Protein AF-A0A239PFG9-F1 (afdb_monomer_lite)

Radius of gyration: 135.96 Å; chains: 1; bounding box: 202×54×363 Å

Foldseek 3Di:
DDPPDPPPPVVQFDAALLVVRRDTEDRDPPPDDDDRHHDPPPDDADPVNHGSVRVVVVVVVVCVVVVNPVVVVVVCVVCVVVVVVVVVVVVVVVVVVVVVVVVVVVVVVVVVVVVVVVVVVVVVVVVVVVVVVVVVVVVVVVVVVVVVVVVVVVVVVVVVVVVVVVVVVVVVVVVVVVVVVVVVVVVVVVVVVVVVVVVVVVVVVVVVVVVVVVVVVVVVVVVVVVVVVVVVVVVVVVVVVVVVVVVVVVVVVVVVVVVVVVVVVVVVVVVVVVVVVVVVVVVVVVVVVVVVVVVVVVVVVVVVVVVVVVVVVVVVVVVVVVVVVVVVVVVVVVVVVVVVVVVPPDDDDDDDDDDDDDDDDDDDDD

Secondary structure (DSSP, 8-state):
--------TTTTPPBPSSGGG-PBPPP--SSSSPP-S--TTTSPPPTTS--HHHHHHHHHHHHHHTT-HHHHHHHHHHHHHHHHHHHHHHHHHHHHHHHHHHHHHHHHHHHHHHHHHHHHHHHHHHHHHHHHHHHHHHHHHHHHHHHHHHHHHHHHHHHHHHHHHHHHHHHHHHHHHHHHHHHHHHHHHHHHHHHHHHHHHHHHHHHHHHHHHHHHHHHHHHHHHHHHHHHHHHHHHHHHHHHHHHHHHHHHHHHHHHHHHHHHHHHHHHHHHHHHHHHHHHHHHHHHHHHHHHHHHHHHHHHHHHHHHHHHHHHHHHHHHHHHHHHHHHHHHHHHHHHHHHTTS---------------------

Structure (mmCIF, N/CA/C/O backbone):
data_AF-A0A239PFG9-F1
#
_entry.id   AF-A0A239PFG9-F1
#
loop_
_atom_site.group_PDB
_atom_site.id
_atom_site.type_symbol
_atom_site.label_atom_id
_atom_site.label_alt_id
_atom_site.label_comp_id
_atom_site.label_asym_id
_atom_site.label_entity_id
_atom_site.label_seq_id
_atom_site.pdbx_PDB_ins_code
_atom_site.Cartn_x
_atom_site.Cartn_y
_atom_site.Cartn_z
_atom_site.occupancy
_atom_site.B_iso_or_equiv
_atom_site.auth_seq_id
_atom_site.auth_comp_id
_atom_site.auth_asym_id
_atom_site.auth_atom_id
_atom_site.pdbx_PDB_model_num
ATOM 1 N N . MET A 1 1 ? 57.854 -6.581 -84.160 1.00 38.41 1 MET A N 1
ATOM 2 C CA . MET A 1 1 ? 57.715 -5.947 -85.485 1.00 38.41 1 MET A CA 1
ATOM 3 C C . MET A 1 1 ? 59.051 -6.056 -86.189 1.00 38.41 1 MET A C 1
ATOM 5 O O . MET A 1 1 ? 59.983 -5.335 -85.867 1.00 38.41 1 MET A O 1
ATOM 9 N N . THR A 1 2 ? 59.173 -7.071 -87.033 1.00 32.44 2 THR A N 1
ATOM 10 C CA . THR A 1 2 ? 60.340 -7.349 -87.869 1.00 32.44 2 THR A CA 1
ATOM 11 C C . THR A 1 2 ? 60.402 -6.314 -88.986 1.00 32.44 2 THR A C 1
ATOM 13 O O . THR A 1 2 ? 59.482 -6.217 -89.793 1.00 32.44 2 THR A O 1
ATOM 16 N N . VAL A 1 3 ? 61.470 -5.519 -88.997 1.00 32.59 3 VAL A N 1
ATOM 17 C CA . VAL A 1 3 ? 61.801 -4.604 -90.091 1.00 32.59 3 VAL A CA 1
ATOM 18 C C . VAL A 1 3 ? 62.306 -5.465 -91.248 1.00 32.59 3 VAL A C 1
ATOM 20 O O . VAL A 1 3 ? 63.440 -5.937 -91.227 1.00 32.59 3 VAL A O 1
ATOM 23 N N . GLU A 1 4 ? 61.434 -5.734 -92.218 1.00 35.72 4 GLU A N 1
ATOM 24 C CA . GLU A 1 4 ? 61.827 -6.291 -93.511 1.00 35.72 4 GLU A CA 1
ATOM 25 C C . GLU A 1 4 ? 62.615 -5.229 -94.278 1.00 35.72 4 GLU A C 1
ATOM 27 O O . GLU A 1 4 ? 62.077 -4.252 -94.799 1.00 35.72 4 GLU A O 1
ATOM 32 N N . THR A 1 5 ? 63.927 -5.422 -94.321 1.00 36.06 5 THR A N 1
ATOM 33 C CA . THR A 1 5 ? 64.842 -4.684 -95.180 1.00 36.06 5 THR A CA 1
ATOM 34 C C . THR A 1 5 ? 64.512 -5.021 -96.635 1.00 36.06 5 THR A C 1
ATOM 36 O O . THR A 1 5 ? 64.907 -6.069 -97.148 1.00 36.06 5 THR A O 1
ATOM 39 N N . ILE A 1 6 ? 63.778 -4.139 -97.315 1.00 38.84 6 ILE A N 1
ATOM 40 C CA . ILE A 1 6 ? 63.598 -4.188 -98.769 1.00 38.84 6 ILE A CA 1
ATOM 41 C C . ILE A 1 6 ? 64.951 -3.843 -99.398 1.00 38.84 6 ILE A C 1
ATOM 43 O O . ILE A 1 6 ? 65.284 -2.685 -99.634 1.00 38.84 6 ILE A O 1
ATOM 47 N N . VAL A 1 7 ? 65.769 -4.868 -99.631 1.00 37.94 7 VAL A N 1
ATOM 48 C CA . VAL A 1 7 ? 66.961 -4.767 -100.471 1.00 37.94 7 VAL A CA 1
ATOM 49 C C . VAL A 1 7 ? 66.476 -4.573 -101.906 1.00 37.94 7 VAL A C 1
ATOM 51 O O . VAL A 1 7 ? 65.935 -5.485 -102.532 1.00 37.94 7 VAL A O 1
ATOM 54 N N . THR A 1 8 ? 66.657 -3.362 -102.417 1.00 38.19 8 THR A N 1
ATOM 55 C CA . THR A 1 8 ? 66.408 -2.935 -103.795 1.00 38.19 8 THR A CA 1
ATOM 56 C C . THR A 1 8 ? 67.266 -3.740 -104.780 1.00 38.19 8 THR A C 1
ATOM 58 O O . THR A 1 8 ? 68.325 -3.322 -105.240 1.00 38.19 8 THR A O 1
ATOM 61 N N . ALA A 1 9 ? 66.784 -4.923 -105.160 1.00 39.19 9 ALA A N 1
ATOM 62 C CA . ALA A 1 9 ? 67.331 -5.753 -106.236 1.00 39.19 9 ALA A CA 1
ATOM 63 C C . ALA A 1 9 ? 66.969 -5.230 -107.649 1.00 39.19 9 ALA A C 1
ATOM 65 O O . ALA A 1 9 ? 66.835 -6.015 -108.589 1.00 39.19 9 ALA A O 1
ATOM 66 N N . ASP A 1 10 ? 66.801 -3.914 -107.817 1.00 45.75 10 ASP A N 1
ATOM 67 C CA . ASP A 1 10 ? 66.397 -3.289 -109.089 1.00 45.75 10 ASP A CA 1
ATOM 68 C C . ASP A 1 10 ? 67.599 -2.879 -109.969 1.00 45.75 10 ASP A C 1
ATOM 70 O O . ASP A 1 10 ? 67.475 -2.576 -111.154 1.00 45.75 10 ASP A O 1
ATOM 74 N N . SER A 1 11 ? 68.820 -2.985 -109.439 1.00 50.31 11 SER A N 1
ATOM 75 C CA . SER A 1 11 ? 70.062 -2.502 -110.065 1.00 50.31 11 SER A CA 1
ATOM 76 C C . SER A 1 11 ? 70.554 -3.283 -111.299 1.00 50.31 11 SER A C 1
ATOM 78 O O . SER A 1 11 ? 71.651 -3.028 -111.794 1.00 50.31 11 SER A O 1
ATOM 80 N N . ARG A 1 12 ? 69.778 -4.234 -111.843 1.00 58.56 12 ARG A N 1
ATOM 81 C CA . ARG A 1 12 ? 70.166 -5.007 -113.048 1.00 58.56 12 ARG A CA 1
ATOM 82 C C . ARG A 1 12 ? 69.170 -4.948 -114.201 1.00 58.56 12 ARG A C 1
ATOM 84 O O . ARG A 1 12 ? 69.424 -5.558 -115.245 1.00 58.56 12 ARG A O 1
ATOM 91 N N . ARG A 1 13 ? 68.054 -4.233 -114.053 1.00 70.62 13 ARG A N 1
ATOM 92 C CA . ARG A 1 13 ? 67.104 -4.021 -115.148 1.00 70.62 13 ARG A CA 1
ATOM 93 C C . ARG A 1 13 ? 67.520 -2.771 -115.914 1.00 70.62 13 ARG A C 1
ATOM 95 O O . ARG A 1 13 ? 67.570 -1.680 -115.366 1.00 70.62 13 ARG A O 1
ATOM 102 N N . ARG A 1 14 ? 67.871 -2.936 -117.190 1.00 77.81 14 ARG A N 1
ATOM 103 C CA . ARG A 1 14 ? 68.273 -1.818 -118.058 1.00 77.81 14 ARG A CA 1
ATOM 104 C C . ARG A 1 14 ? 67.091 -1.412 -118.931 1.00 77.81 14 ARG A C 1
ATOM 106 O O . ARG A 1 14 ? 66.433 -2.312 -119.451 1.00 77.81 14 ARG A O 1
ATOM 113 N N . PRO A 1 15 ? 66.836 -0.120 -119.161 1.00 84.25 15 PRO A N 1
ATOM 114 C CA . PRO A 1 15 ? 65.826 0.291 -120.125 1.00 84.25 15 PRO A CA 1
ATOM 115 C C . PRO A 1 15 ? 66.206 -0.144 -121.551 1.00 84.25 15 PRO A C 1
ATOM 117 O O . PRO A 1 15 ? 67.382 -0.325 -121.884 1.00 84.25 15 PRO A O 1
ATOM 120 N N . CYS A 1 16 ? 65.196 -0.325 -122.400 1.00 85.81 16 CYS A N 1
ATOM 121 C CA . CYS A 1 16 ? 65.346 -0.551 -123.833 1.00 85.81 16 CYS A CA 1
ATOM 122 C C . CYS A 1 16 ? 66.182 0.574 -124.461 1.00 85.81 16 CYS A C 1
ATOM 124 O O . CYS A 1 16 ? 65.936 1.751 -12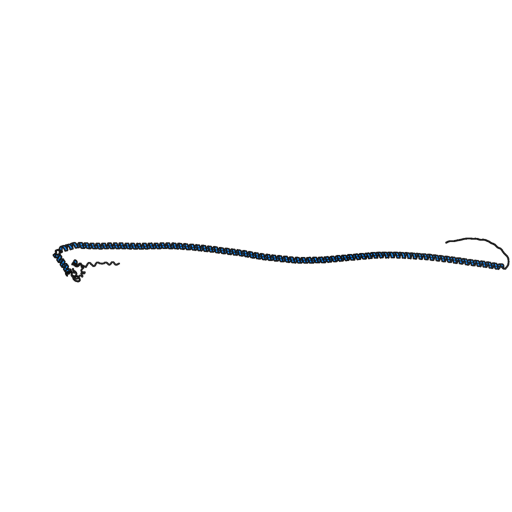4.210 1.00 85.81 16 CYS A O 1
ATOM 126 N N . ALA A 1 17 ? 67.141 0.225 -125.322 1.00 84.94 17 ALA A N 1
ATOM 127 C CA . ALA A 1 17 ? 68.043 1.195 -125.943 1.00 84.94 17 ALA A CA 1
ATOM 128 C C . ALA A 1 17 ? 67.346 2.184 -126.897 1.00 84.94 17 ALA A C 1
ATOM 130 O O . ALA A 1 17 ? 67.984 3.147 -127.314 1.00 84.94 17 ALA A O 1
ATOM 131 N N . TYR A 1 18 ? 66.068 1.967 -127.233 1.00 86.25 18 TYR A N 1
ATOM 132 C CA . TYR A 1 18 ? 65.207 2.973 -127.854 1.00 86.25 18 TYR A CA 1
ATOM 133 C C . TYR A 1 18 ? 64.475 3.759 -126.745 1.00 86.25 18 TYR A C 1
ATOM 135 O O . TYR A 1 18 ? 63.500 3.240 -126.198 1.00 86.25 18 TYR A O 1
ATOM 143 N N . PRO A 1 19 ? 64.901 4.991 -126.397 1.00 81.50 19 PRO A N 1
ATOM 144 C CA . PRO A 1 19 ? 64.396 5.734 -125.241 1.00 81.50 19 PRO A CA 1
ATOM 145 C C . PRO A 1 19 ? 62.877 5.935 -125.211 1.00 81.50 19 PRO A C 1
ATOM 147 O O . PRO A 1 19 ? 62.311 5.764 -124.135 1.00 81.50 19 PRO A O 1
ATOM 150 N N . PRO A 1 20 ? 62.180 6.190 -126.341 1.00 83.44 20 PRO A N 1
ATOM 151 C CA . PRO A 1 20 ? 60.720 6.300 -126.329 1.00 83.44 20 PRO A CA 1
ATOM 152 C C . PRO A 1 20 ? 60.001 5.015 -125.902 1.00 83.44 20 PRO A C 1
ATOM 154 O O . PRO A 1 20 ? 58.843 5.071 -125.509 1.00 83.44 20 PRO A O 1
ATOM 157 N N . CYS A 1 21 ? 60.660 3.851 -125.969 1.00 84.31 21 CYS A N 1
ATOM 158 C CA . CYS A 1 21 ? 60.082 2.616 -125.452 1.00 84.31 21 CYS A CA 1
ATOM 159 C C . CYS A 1 21 ? 59.994 2.631 -123.921 1.00 84.31 21 CYS A C 1
ATOM 161 O O . CYS A 1 21 ? 59.022 2.114 -123.377 1.00 84.31 21 CYS A O 1
ATOM 163 N N . GLY A 1 22 ? 61.012 3.157 -123.227 1.00 79.31 22 GLY A N 1
ATOM 164 C CA . GLY A 1 22 ? 61.079 3.255 -121.760 1.00 79.31 22 GLY A CA 1
ATOM 165 C C . GLY A 1 22 ? 61.016 1.932 -120.974 1.00 79.31 22 GLY A C 1
ATOM 166 O O . GLY A 1 22 ? 61.278 1.921 -119.776 1.00 79.31 22 GLY A O 1
ATOM 167 N N . ARG A 1 23 ? 60.688 0.801 -121.616 1.00 82.00 23 ARG A N 1
ATOM 168 C CA . ARG A 1 23 ? 60.501 -0.497 -120.957 1.00 82.00 23 ARG A CA 1
ATOM 169 C C . ARG A 1 23 ? 61.814 -1.045 -120.422 1.00 82.00 23 ARG A C 1
ATOM 171 O O . ARG A 1 23 ? 62.835 -1.021 -121.107 1.00 82.00 23 ARG A O 1
ATOM 178 N N . LEU A 1 24 ? 61.749 -1.626 -119.232 1.00 81.94 24 LEU A N 1
ATOM 179 C CA . LEU A 1 24 ? 62.854 -2.354 -118.624 1.00 81.94 24 LEU A CA 1
ATOM 180 C C . LEU A 1 24 ? 63.029 -3.714 -119.309 1.00 81.94 24 LEU A C 1
ATOM 182 O O . LEU A 1 24 ? 62.090 -4.503 -119.415 1.00 81.94 24 LEU A O 1
ATOM 186 N N . LEU A 1 25 ? 64.240 -3.981 -119.791 1.00 81.44 25 LEU A N 1
ATOM 187 C CA . LEU A 1 25 ? 64.614 -5.258 -120.384 1.00 81.44 25 LEU A CA 1
ATOM 188 C C . LEU A 1 25 ? 64.669 -6.349 -119.304 1.00 81.44 25 LEU A C 1
ATOM 190 O O . LEU A 1 25 ? 65.039 -6.058 -118.159 1.00 81.44 25 LEU A O 1
ATOM 194 N N . PRO A 1 26 ? 64.362 -7.611 -119.664 1.00 78.25 26 PRO A N 1
ATOM 195 C CA . PRO A 1 26 ? 64.537 -8.740 -118.761 1.00 78.25 26 PRO A CA 1
ATOM 196 C C . PRO A 1 26 ? 65.975 -8.796 -118.222 1.00 78.25 26 PRO A C 1
ATOM 198 O O . PRO A 1 26 ? 66.914 -8.455 -118.954 1.00 78.25 26 PRO A O 1
ATOM 201 N N . PRO A 1 27 ? 66.174 -9.236 -116.967 1.00 78.38 27 PRO A N 1
ATOM 202 C CA . PRO A 1 27 ? 67.508 -9.376 -116.401 1.00 78.38 27 PRO A CA 1
ATOM 203 C C . PRO A 1 27 ? 68.359 -10.295 -117.287 1.00 78.38 27 PRO A C 1
ATOM 205 O O . PRO A 1 27 ? 67.940 -11.385 -117.677 1.00 78.38 27 PRO A O 1
ATOM 208 N N . TYR A 1 28 ? 69.558 -9.832 -117.642 1.00 77.81 28 TYR A N 1
ATOM 209 C CA . TYR A 1 28 ? 70.459 -10.552 -118.538 1.00 77.81 28 TYR A CA 1
ATOM 210 C C . TYR A 1 28 ? 70.926 -11.864 -117.886 1.00 77.81 28 TYR A C 1
ATOM 212 O O . TYR A 1 28 ? 71.690 -11.852 -116.924 1.00 77.81 28 TYR A O 1
ATOM 220 N N . ALA A 1 29 ? 70.485 -12.999 -118.436 1.00 70.56 29 ALA A N 1
ATOM 221 C CA . ALA A 1 29 ? 70.740 -14.343 -117.909 1.00 70.56 29 ALA A CA 1
ATOM 222 C C . ALA A 1 29 ? 72.157 -14.893 -118.203 1.00 70.56 29 ALA A C 1
ATOM 224 O O . ALA A 1 29 ? 72.397 -16.092 -118.084 1.00 70.56 29 ALA A O 1
ATOM 225 N N . GLY A 1 30 ? 73.105 -14.048 -118.625 1.00 73.94 30 GLY A N 1
ATOM 226 C CA . GLY A 1 30 ? 74.516 -14.424 -118.781 1.00 73.94 30 GLY A CA 1
ATOM 227 C C . GLY A 1 30 ? 74.884 -15.223 -120.039 1.00 73.94 30 GLY A C 1
ATOM 228 O O . GLY A 1 30 ? 76.072 -15.389 -120.303 1.00 73.94 30 GLY A O 1
ATOM 229 N N . ARG A 1 31 ? 73.919 -15.694 -120.843 1.00 64.31 31 ARG A N 1
ATOM 230 C CA . ARG A 1 31 ? 74.189 -16.383 -122.120 1.00 64.31 31 ARG A CA 1
ATOM 231 C C . ARG A 1 31 ? 74.041 -15.426 -123.311 1.00 64.31 31 ARG A C 1
ATOM 233 O O . ARG A 1 31 ? 72.971 -14.862 -123.519 1.00 64.31 31 ARG A O 1
ATOM 240 N N . GLY A 1 32 ? 75.091 -15.306 -124.127 1.00 76.75 32 GLY A N 1
ATOM 241 C CA . GLY A 1 32 ? 75.083 -14.551 -125.391 1.00 76.75 32 GLY A CA 1
ATOM 242 C C . GLY A 1 32 ? 75.304 -13.041 -125.242 1.00 76.75 32 GLY A C 1
ATOM 243 O O . GLY A 1 32 ? 75.566 -12.539 -124.163 1.00 76.75 32 GLY A O 1
AT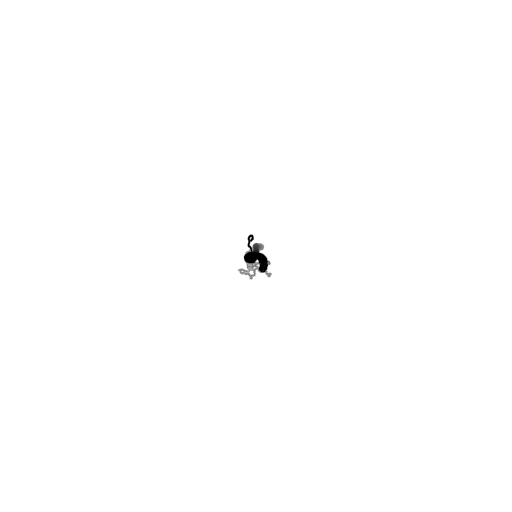OM 244 N N . ARG A 1 33 ? 75.238 -12.269 -126.332 1.00 76.44 33 ARG A N 1
ATOM 245 C CA . ARG A 1 33 ? 75.389 -10.807 -126.236 1.00 76.44 33 ARG A CA 1
ATOM 246 C C . ARG A 1 33 ? 74.141 -10.213 -125.563 1.00 76.44 33 ARG A C 1
ATOM 248 O O . ARG A 1 33 ? 73.039 -10.544 -126.000 1.00 76.44 33 ARG A O 1
ATOM 255 N N . PRO A 1 34 ? 74.267 -9.320 -124.561 1.00 77.31 34 PRO A N 1
ATOM 256 C CA . PRO A 1 34 ? 73.106 -8.728 -123.911 1.00 77.31 34 PRO A CA 1
ATOM 257 C C . PRO A 1 34 ? 72.183 -8.062 -124.931 1.00 77.31 34 PRO A C 1
ATOM 259 O O . PRO A 1 34 ? 72.626 -7.188 -125.685 1.00 77.31 34 PRO A O 1
ATOM 262 N N . VAL A 1 35 ? 70.905 -8.449 -124.933 1.00 82.44 35 VAL A N 1
ATOM 263 C CA . VAL A 1 35 ? 69.900 -7.801 -125.780 1.00 82.44 35 VAL A CA 1
ATOM 264 C C . VAL A 1 35 ? 69.819 -6.321 -125.406 1.00 82.44 35 VAL A C 1
ATOM 266 O O . VAL A 1 35 ? 69.809 -5.955 -124.228 1.00 82.44 35 VAL A O 1
ATOM 269 N N . LYS A 1 36 ? 69.872 -5.457 -126.423 1.00 83.00 36 LYS A N 1
ATOM 270 C CA . LYS A 1 36 ? 69.810 -3.995 -126.259 1.00 83.00 36 LYS A CA 1
ATOM 271 C C . LYS A 1 36 ? 68.396 -3.453 -126.450 1.00 83.00 36 LYS A C 1
ATOM 273 O O . LYS A 1 36 ? 68.083 -2.386 -125.942 1.00 83.00 36 LYS A O 1
ATOM 278 N N . PHE A 1 37 ? 67.558 -4.184 -127.172 1.00 85.94 37 PHE A N 1
ATOM 279 C CA . PHE A 1 37 ? 66.182 -3.817 -127.477 1.00 85.94 37 PHE A CA 1
ATOM 280 C C . PHE A 1 37 ? 65.241 -4.867 -126.898 1.00 85.94 37 PHE A C 1
ATOM 282 O O . PHE A 1 37 ? 65.668 -5.986 -126.605 1.00 85.94 37 PHE A O 1
ATOM 289 N N . CYS A 1 38 ? 63.974 -4.502 -126.716 1.00 84.62 38 CYS A N 1
ATOM 290 C CA . CYS A 1 38 ? 62.954 -5.462 -126.319 1.00 84.62 38 CYS A CA 1
ATOM 291 C C . CYS A 1 38 ? 62.863 -6.593 -127.360 1.00 84.62 38 CYS A C 1
ATOM 293 O O . CYS A 1 38 ? 62.927 -6.289 -128.554 1.00 84.62 38 CYS A O 1
ATOM 295 N N . PRO A 1 39 ? 62.722 -7.862 -126.934 1.00 79.88 39 PRO A N 1
ATOM 296 C CA . PRO A 1 39 ? 62.452 -8.960 -127.858 1.00 79.88 39 PRO A CA 1
ATOM 297 C C . PRO A 1 39 ? 61.130 -8.714 -128.600 1.00 79.88 39 PRO A C 1
ATOM 299 O O . PRO A 1 39 ? 60.206 -8.135 -128.029 1.00 79.88 39 PRO A O 1
ATOM 302 N N . ASP A 1 40 ? 61.053 -9.134 -129.867 1.00 69.25 40 ASP A N 1
ATOM 303 C CA . ASP A 1 40 ? 59.889 -8.898 -130.744 1.00 69.25 40 ASP A CA 1
ATOM 304 C C . ASP A 1 40 ? 58.605 -9.578 -130.246 1.00 69.25 40 ASP A C 1
ATOM 306 O O . ASP A 1 40 ? 57.510 -9.193 -130.639 1.00 69.25 40 ASP A O 1
ATOM 310 N N . ASP A 1 41 ? 58.739 -10.546 -129.344 1.00 61.62 41 ASP A N 1
ATOM 311 C CA . ASP A 1 41 ? 57.651 -11.257 -128.687 1.00 61.62 41 ASP A CA 1
ATOM 312 C C . ASP A 1 41 ? 57.920 -11.207 -127.168 1.00 61.62 41 ASP A C 1
ATOM 314 O O . ASP A 1 41 ? 59.042 -11.534 -126.753 1.00 61.62 41 ASP A O 1
ATOM 318 N N . PRO A 1 42 ? 56.996 -10.735 -126.306 1.00 62.31 42 PRO A N 1
ATOM 319 C CA . PRO A 1 42 ? 55.601 -10.342 -126.552 1.00 62.31 42 PRO A CA 1
ATOM 320 C C . PRO A 1 42 ? 55.410 -8.844 -126.853 1.00 62.31 42 PRO A C 1
ATOM 322 O O . PRO A 1 42 ? 54.389 -8.253 -126.492 1.00 62.31 42 PRO A O 1
ATOM 325 N N . ASN A 1 43 ? 56.412 -8.159 -127.408 1.00 66.31 43 ASN A N 1
ATOM 326 C CA . ASN A 1 43 ? 56.378 -6.701 -127.454 1.00 66.31 43 ASN A CA 1
ATOM 327 C C . ASN A 1 43 ? 55.600 -6.195 -128.687 1.00 66.31 43 ASN A C 1
ATOM 329 O O . ASN A 1 43 ? 55.977 -6.527 -129.810 1.00 66.31 43 ASN A O 1
ATOM 333 N N . PRO A 1 44 ? 54.552 -5.361 -128.520 1.00 63.91 44 PRO A N 1
ATOM 334 C CA . PRO A 1 44 ? 53.822 -4.821 -129.658 1.00 63.91 44 PRO A CA 1
ATOM 335 C C . PRO A 1 44 ? 54.777 -4.048 -130.571 1.00 63.91 44 PRO A C 1
ATOM 337 O O . PRO A 1 44 ? 55.552 -3.203 -130.110 1.00 63.91 44 PRO A O 1
ATOM 340 N N . ARG A 1 45 ? 54.731 -4.358 -131.870 1.00 77.50 45 ARG A N 1
ATOM 341 C CA . ARG A 1 45 ? 55.421 -3.575 -132.899 1.00 77.50 45 ARG A CA 1
ATOM 342 C C . ARG A 1 45 ? 54.879 -2.145 -132.884 1.00 77.50 45 ARG A C 1
ATOM 344 O O . ARG A 1 45 ? 53.722 -1.918 -132.533 1.00 77.50 45 ARG A O 1
ATOM 351 N N . TRP A 1 46 ? 55.720 -1.182 -133.250 1.00 79.38 46 TRP A N 1
ATOM 352 C CA . TRP A 1 46 ? 55.293 0.212 -133.378 1.00 79.38 46 TRP A CA 1
ATOM 353 C C . TRP A 1 46 ? 54.202 0.331 -134.462 1.00 79.38 46 TRP A C 1
ATOM 355 O O . TRP A 1 46 ? 54.089 -0.578 -135.288 1.00 79.38 46 TRP A O 1
ATOM 365 N N . PRO A 1 47 ? 53.375 1.397 -134.477 1.00 78.50 47 PRO A N 1
ATOM 366 C CA . PRO A 1 47 ? 52.223 1.513 -135.385 1.00 78.50 47 PRO A CA 1
ATOM 367 C C . PRO A 1 47 ? 52.532 1.300 -136.878 1.00 78.50 47 PRO A C 1
ATOM 369 O O . PRO A 1 47 ? 51.652 0.939 -137.649 1.00 78.50 47 PRO A O 1
ATOM 372 N N . ASP A 1 48 ? 53.786 1.487 -137.284 1.00 77.25 48 ASP A N 1
ATOM 373 C CA . ASP A 1 48 ? 54.317 1.277 -138.632 1.00 77.25 48 ASP A CA 1
ATOM 374 C C . ASP A 1 48 ? 54.920 -0.128 -138.858 1.00 77.25 48 ASP A C 1
ATOM 376 O O . ASP A 1 48 ? 55.633 -0.363 -139.834 1.00 77.25 48 ASP A O 1
ATOM 380 N N . GLY A 1 49 ? 54.659 -1.073 -137.950 1.00 82.06 49 GLY A N 1
ATOM 381 C CA . GLY A 1 49 ? 55.146 -2.451 -138.000 1.00 82.06 49 GLY A CA 1
ATOM 382 C C . GLY A 1 49 ? 56.629 -2.618 -137.652 1.00 82.06 49 GLY A C 1
ATOM 383 O O . GLY A 1 49 ? 57.151 -3.732 -137.782 1.00 82.06 49 GLY A O 1
ATOM 384 N N . LYS A 1 50 ? 57.312 -1.551 -137.210 1.00 83.56 50 LYS A N 1
ATOM 385 C CA . LYS A 1 50 ? 58.749 -1.576 -136.911 1.00 83.56 50 LYS A CA 1
ATOM 386 C C . LYS A 1 50 ? 59.048 -2.081 -135.502 1.00 83.56 50 LYS A C 1
ATOM 388 O O . LYS A 1 50 ? 58.280 -1.880 -134.561 1.00 83.56 50 LYS A O 1
ATOM 393 N N . THR A 1 51 ? 60.197 -2.730 -135.341 1.00 86.88 51 THR A N 1
ATOM 394 C CA . THR A 1 51 ? 60.706 -3.166 -134.030 1.00 86.88 51 THR A CA 1
ATOM 395 C C . THR A 1 51 ? 61.425 -2.020 -133.315 1.00 86.88 51 THR A C 1
ATOM 397 O O . THR A 1 51 ? 61.852 -1.051 -133.945 1.00 86.88 51 THR A O 1
ATOM 400 N N . CYS A 1 52 ? 61.624 -2.114 -131.994 1.00 85.81 52 CYS A N 1
ATOM 401 C CA . CYS A 1 52 ? 62.393 -1.098 -131.253 1.00 85.81 52 CYS A CA 1
ATOM 402 C C . CYS A 1 52 ? 63.812 -0.915 -131.820 1.00 85.81 52 CYS A C 1
ATOM 404 O O . CYS A 1 52 ? 64.333 0.198 -131.833 1.00 85.81 52 CYS A O 1
ATOM 406 N N . GLN A 1 53 ? 64.420 -1.991 -132.330 1.00 87.25 53 GLN A N 1
ATOM 407 C CA . GLN A 1 53 ? 65.712 -1.930 -133.009 1.00 87.25 53 GLN A CA 1
ATOM 408 C C . GLN A 1 53 ? 65.632 -1.131 -134.315 1.00 87.25 53 GLN A C 1
ATOM 410 O O . GLN A 1 53 ? 66.503 -0.305 -134.579 1.00 87.25 53 GLN A O 1
ATOM 415 N N . GLN A 1 54 ? 64.600 -1.362 -135.129 1.00 86.94 54 GLN A N 1
ATOM 416 C CA . GLN A 1 54 ? 64.394 -0.630 -136.381 1.00 86.94 54 GLN A CA 1
ATOM 417 C C . GLN A 1 54 ? 64.076 0.846 -136.129 1.00 86.94 54 GLN A C 1
ATOM 419 O O . GLN A 1 54 ? 64.583 1.702 -136.847 1.00 86.94 54 GLN A O 1
ATOM 424 N N . MET A 1 55 ? 63.303 1.155 -135.086 1.00 87.94 55 MET A N 1
ATOM 425 C CA . MET A 1 55 ? 63.004 2.531 -134.685 1.00 87.94 55 MET A CA 1
ATOM 426 C C . MET A 1 55 ? 64.240 3.267 -134.161 1.00 87.94 55 MET A C 1
ATOM 428 O O . MET A 1 55 ? 64.457 4.422 -134.521 1.00 87.94 55 MET A O 1
ATOM 432 N N . ASP A 1 56 ? 65.096 2.611 -133.371 1.00 86.56 56 ASP A N 1
ATOM 433 C CA . ASP A 1 56 ? 66.368 3.208 -132.946 1.00 86.56 56 ASP A CA 1
ATOM 434 C C . ASP A 1 56 ? 67.334 3.394 -134.118 1.00 86.56 56 ASP A C 1
ATOM 436 O O . ASP A 1 56 ? 67.994 4.427 -134.206 1.00 86.56 56 ASP A O 1
ATOM 440 N N . ALA A 1 57 ? 67.389 2.433 -135.046 1.00 85.75 57 ALA A N 1
ATOM 441 C CA . ALA A 1 57 ? 68.184 2.562 -136.261 1.00 85.75 57 ALA A CA 1
ATOM 442 C C . ALA A 1 57 ? 67.690 3.725 -137.133 1.00 85.75 57 ALA A C 1
ATOM 444 O O . ALA A 1 57 ? 68.507 4.543 -137.549 1.00 85.75 57 ALA A O 1
ATOM 445 N N . ALA A 1 58 ? 66.374 3.843 -137.339 1.00 84.62 58 ALA A N 1
ATOM 446 C CA . ALA A 1 58 ? 65.750 4.934 -138.083 1.00 84.62 58 ALA A CA 1
ATOM 447 C C . ALA A 1 58 ? 65.997 6.294 -137.414 1.00 84.62 58 ALA A C 1
ATOM 449 O O . ALA A 1 58 ? 66.345 7.264 -138.084 1.00 84.62 58 ALA A O 1
ATOM 450 N N . ARG A 1 59 ? 65.894 6.359 -136.081 1.00 83.75 59 ARG A N 1
ATOM 451 C CA . ARG A 1 59 ? 66.223 7.562 -135.312 1.00 83.75 59 ARG A CA 1
ATOM 452 C C . ARG A 1 59 ? 67.689 7.933 -135.472 1.00 83.75 59 ARG A C 1
ATOM 454 O O . ARG A 1 59 ? 67.978 9.070 -135.806 1.00 83.75 59 ARG A O 1
ATOM 461 N N . LYS A 1 60 ? 68.609 6.983 -135.307 1.00 82.75 60 LYS A N 1
ATOM 462 C CA . LYS A 1 60 ? 70.046 7.232 -135.489 1.00 82.75 60 LYS A CA 1
ATOM 463 C C . LYS A 1 60 ? 70.388 7.629 -136.919 1.00 82.75 60 LYS A C 1
ATOM 465 O O . LYS A 1 60 ? 71.290 8.436 -137.114 1.00 82.75 60 LYS A O 1
ATOM 470 N N . SER A 1 61 ? 69.699 7.076 -137.920 1.00 79.94 61 SER A N 1
ATOM 471 C CA . SER A 1 61 ? 69.866 7.517 -139.305 1.00 79.94 61 SER A CA 1
ATOM 472 C C . SER A 1 61 ? 69.299 8.914 -139.533 1.00 79.94 61 SER A C 1
ATOM 474 O O . SER A 1 61 ? 69.921 9.679 -140.255 1.00 79.94 61 SER A O 1
ATOM 476 N N . ALA A 1 62 ? 68.178 9.271 -138.898 1.00 80.62 62 ALA A N 1
ATOM 477 C CA . ALA A 1 62 ? 67.611 10.614 -138.971 1.00 80.62 62 ALA A CA 1
ATOM 478 C C . ALA A 1 62 ? 68.519 11.640 -138.277 1.00 80.62 62 ALA A C 1
ATOM 480 O O . ALA A 1 62 ? 68.861 12.639 -138.894 1.00 80.62 62 ALA A O 1
ATOM 481 N N . GLU A 1 63 ? 68.992 11.347 -137.059 1.00 82.12 63 GLU A N 1
ATOM 482 C CA . GLU A 1 63 ? 69.951 12.177 -136.313 1.00 82.12 63 GLU A CA 1
ATOM 483 C C . GLU A 1 63 ? 71.225 12.427 -137.142 1.00 82.12 63 GLU A C 1
ATOM 485 O O . GLU A 1 63 ? 71.661 13.573 -137.259 1.00 82.12 63 GLU A O 1
ATOM 490 N N . ARG A 1 64 ? 71.768 11.387 -137.797 1.00 82.00 64 ARG A N 1
ATOM 491 C CA . ARG A 1 64 ? 72.914 11.515 -138.715 1.00 82.00 64 ARG A CA 1
ATOM 492 C C . ARG A 1 64 ? 72.587 12.294 -139.987 1.00 82.00 64 ARG A C 1
ATOM 494 O O . ARG A 1 64 ? 73.386 13.123 -140.404 1.00 82.00 64 ARG A O 1
ATOM 501 N N . ALA A 1 65 ? 71.430 12.057 -140.604 1.00 80.56 65 ALA A N 1
ATOM 502 C CA . ALA A 1 65 ? 71.010 12.769 -141.812 1.00 80.56 65 ALA A CA 1
ATOM 503 C C . ALA A 1 65 ? 70.819 14.274 -141.562 1.00 80.56 65 ALA A C 1
ATOM 505 O O . ALA A 1 65 ? 71.050 15.078 -142.459 1.00 80.56 65 ALA A O 1
ATOM 506 N N . THR A 1 66 ? 70.438 14.659 -140.342 1.00 80.56 66 THR A N 1
ATOM 507 C CA . THR A 1 66 ? 70.313 16.061 -139.922 1.00 80.56 66 THR A CA 1
ATOM 508 C C . THR A 1 66 ? 71.611 16.661 -139.368 1.00 80.56 66 THR A C 1
ATOM 510 O O . THR A 1 66 ? 71.612 17.831 -139.002 1.00 80.56 66 THR A O 1
ATOM 513 N N . GLY A 1 67 ? 72.698 15.883 -139.259 1.00 80.12 67 GLY A N 1
ATOM 514 C CA . GLY A 1 67 ? 73.959 16.317 -138.637 1.00 80.12 67 GLY A CA 1
ATOM 515 C C . GLY A 1 67 ? 73.845 16.638 -137.138 1.00 80.12 67 GLY A C 1
ATOM 516 O O . GLY A 1 67 ? 74.622 17.433 -136.613 1.00 80.12 67 GLY A O 1
ATOM 517 N N . LEU A 1 68 ? 72.844 16.068 -136.456 1.00 77.44 68 LEU A N 1
ATOM 518 C CA . LEU A 1 68 ? 72.537 16.327 -135.044 1.00 77.44 68 LEU A CA 1
ATOM 519 C C . LEU A 1 68 ? 73.145 15.290 -134.094 1.00 77.44 68 LEU A C 1
ATOM 521 O O . LEU A 1 68 ? 73.053 15.447 -132.881 1.00 77.44 68 LEU A O 1
ATOM 525 N N . ASP A 1 69 ? 73.765 14.239 -134.619 1.00 75.00 69 ASP A N 1
ATOM 526 C CA . ASP A 1 69 ? 74.386 13.173 -133.836 1.00 75.00 69 ASP A CA 1
ATOM 527 C C . ASP A 1 69 ? 75.492 13.704 -132.911 1.00 75.00 69 ASP A C 1
ATOM 529 O O . ASP A 1 69 ? 75.438 13.481 -131.702 1.00 75.00 69 ASP A O 1
ATOM 533 N N . VAL A 1 70 ? 76.425 14.497 -133.443 1.00 71.94 70 VAL A N 1
ATOM 534 C CA . VAL A 1 70 ? 77.518 15.105 -132.665 1.00 71.94 70 VAL A CA 1
ATOM 535 C C . VAL A 1 70 ? 77.020 16.079 -131.580 1.00 71.94 70 VAL A C 1
ATOM 537 O O . VAL A 1 70 ? 77.419 15.919 -130.423 1.00 71.94 70 VAL A O 1
ATOM 540 N N . PRO A 1 71 ? 76.150 17.072 -131.866 1.00 75.81 71 PRO A N 1
ATOM 541 C CA . PRO A 1 71 ? 75.667 17.987 -130.831 1.00 75.81 71 PRO A CA 1
ATOM 542 C C . PRO A 1 71 ? 74.752 17.310 -129.800 1.00 75.81 71 PRO A C 1
ATOM 544 O O . PRO A 1 71 ? 74.793 17.688 -128.630 1.00 75.81 71 PRO A O 1
ATOM 547 N N . LEU A 1 72 ? 73.966 16.293 -130.177 1.00 76.75 72 LEU A N 1
ATOM 548 C CA . LEU A 1 72 ? 73.150 15.542 -129.216 1.00 76.75 72 LEU A CA 1
ATOM 549 C C . LEU A 1 72 ? 74.001 14.659 -128.304 1.00 76.75 72 LEU A C 1
ATOM 551 O O . LEU A 1 72 ? 73.705 14.570 -127.113 1.00 76.75 72 LEU A O 1
ATOM 555 N N . ASP A 1 73 ? 75.060 14.036 -128.819 1.00 77.50 73 ASP A N 1
ATOM 556 C CA . ASP A 1 73 ? 75.992 13.275 -127.987 1.00 77.50 73 ASP A CA 1
ATOM 557 C C . ASP A 1 73 ? 76.806 14.198 -127.068 1.00 77.50 73 ASP A C 1
ATOM 559 O O . ASP A 1 73 ? 76.975 13.882 -125.889 1.00 77.50 73 ASP A O 1
ATOM 563 N N . GLY A 1 74 ? 77.197 15.386 -127.544 1.00 74.31 74 GLY A N 1
ATOM 564 C CA . GLY A 1 74 ? 77.793 16.436 -126.712 1.00 74.31 74 GLY A CA 1
ATOM 565 C C . GLY A 1 74 ? 76.855 16.920 -125.601 1.00 74.31 74 GLY A C 1
ATOM 566 O O . GLY A 1 74 ? 77.263 17.011 -124.444 1.00 74.31 74 GLY A O 1
ATOM 567 N N . PHE A 1 75 ? 75.577 17.155 -125.916 1.00 79.25 75 PHE A N 1
ATOM 568 C CA . PHE A 1 75 ? 74.565 17.535 -124.928 1.00 79.25 75 PHE A CA 1
ATOM 569 C C . PHE A 1 75 ? 74.310 16.42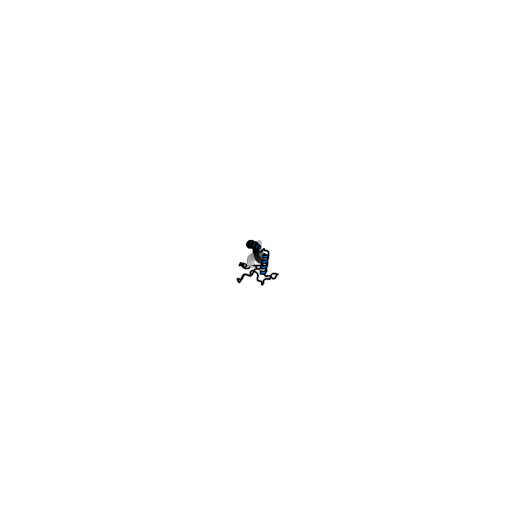3 -123.907 1.00 79.25 75 PHE A C 1
ATOM 571 O O . PHE A 1 75 ? 74.271 16.697 -122.714 1.00 79.25 75 PHE A O 1
ATOM 578 N N . ARG A 1 76 ? 74.179 15.161 -124.337 1.00 81.31 76 ARG A N 1
ATOM 579 C CA . ARG A 1 76 ? 74.003 14.013 -123.427 1.00 81.31 76 ARG A CA 1
ATOM 580 C C . ARG A 1 76 ? 75.221 13.827 -122.521 1.00 81.31 76 ARG A C 1
ATOM 582 O O . ARG A 1 76 ? 75.048 13.571 -121.334 1.00 81.31 76 ARG A O 1
ATOM 589 N N . GLY A 1 77 ? 76.429 13.998 -123.060 1.00 75.94 77 GLY A N 1
ATOM 590 C CA . GLY A 1 77 ? 77.671 13.967 -122.288 1.00 75.94 77 GLY A CA 1
ATOM 591 C C . GLY A 1 77 ? 77.749 15.090 -121.250 1.00 75.94 77 GLY A C 1
ATOM 592 O O . GLY A 1 77 ? 78.111 14.833 -120.107 1.00 75.94 77 GLY A O 1
ATOM 593 N N . ALA A 1 78 ? 77.347 16.311 -121.616 1.00 75.50 78 ALA A N 1
ATOM 594 C CA . ALA A 1 78 ? 77.312 17.457 -120.704 1.00 75.50 78 ALA A CA 1
ATOM 595 C C . ALA A 1 78 ? 76.169 17.380 -119.671 1.00 75.50 78 ALA A C 1
ATOM 597 O O . ALA A 1 78 ? 76.329 17.825 -118.537 1.00 75.50 78 ALA A O 1
ATOM 598 N N . ALA A 1 79 ? 75.023 16.803 -120.043 1.00 76.88 79 ALA A N 1
ATOM 599 C CA . ALA A 1 79 ? 73.849 16.664 -119.183 1.00 76.88 79 ALA A CA 1
ATOM 600 C C . ALA A 1 79 ? 73.931 15.459 -118.231 1.00 76.88 79 ALA A C 1
ATOM 602 O O . ALA A 1 79 ? 73.258 15.469 -117.205 1.00 76.88 79 ALA A O 1
ATOM 603 N N . GLY A 1 80 ? 74.749 14.443 -118.529 1.00 80.50 80 GLY A N 1
ATOM 604 C CA . GLY A 1 80 ? 74.938 13.262 -117.676 1.00 80.50 80 GLY A CA 1
ATOM 605 C C . GLY A 1 80 ? 75.282 13.609 -116.220 1.00 80.50 80 GLY A C 1
ATOM 606 O O . GLY A 1 80 ? 74.517 13.233 -115.332 1.00 80.50 80 GLY A O 1
ATOM 607 N N . PRO A 1 81 ? 76.339 14.407 -115.963 1.00 80.44 81 PRO A N 1
ATOM 608 C CA . PRO A 1 81 ? 76.689 14.851 -114.613 1.00 80.44 81 PRO A CA 1
ATOM 609 C C . PRO A 1 81 ? 75.573 15.640 -113.915 1.00 80.44 81 PRO A C 1
ATOM 611 O O . PRO A 1 81 ? 75.401 15.526 -112.704 1.00 80.44 81 PRO A O 1
ATOM 614 N N . LEU A 1 82 ? 74.788 16.424 -114.666 1.00 80.19 82 LEU A N 1
ATOM 615 C CA . LEU A 1 82 ? 73.660 17.180 -114.116 1.00 80.19 82 LEU A CA 1
ATOM 616 C C . LEU A 1 82 ? 72.509 16.254 -113.700 1.00 80.19 82 LEU A C 1
ATOM 618 O O . LEU A 1 82 ? 71.912 16.464 -112.649 1.00 80.19 82 LEU A O 1
ATOM 622 N N . VAL A 1 83 ? 72.203 15.230 -114.502 1.00 83.12 83 VAL A N 1
ATOM 623 C CA . VAL A 1 83 ? 71.174 14.228 -114.182 1.00 83.12 83 VAL A CA 1
ATOM 624 C C . VAL A 1 83 ? 71.597 13.377 -112.985 1.00 83.12 83 VAL A C 1
ATOM 626 O O . VAL A 1 83 ? 70.773 13.126 -112.111 1.00 83.12 83 VAL A O 1
ATOM 629 N N . GLU A 1 84 ? 72.870 12.983 -112.896 1.00 78.94 84 GLU A N 1
ATOM 630 C CA . GLU A 1 84 ? 73.407 12.266 -111.731 1.00 78.94 84 GLU A CA 1
ATOM 631 C C . GLU A 1 84 ? 73.362 13.128 -110.461 1.00 78.94 84 GLU A C 1
ATOM 633 O O . GLU A 1 84 ? 72.907 12.659 -109.418 1.00 78.94 84 GLU A O 1
ATOM 638 N N . ALA A 1 85 ? 73.744 14.408 -110.546 1.00 82.06 85 ALA A N 1
ATOM 639 C CA . ALA A 1 85 ? 73.638 15.343 -109.427 1.00 82.06 85 ALA A CA 1
ATOM 640 C C . ALA A 1 85 ? 72.177 15.588 -109.004 1.00 82.06 85 ALA A C 1
ATOM 642 O O . ALA A 1 85 ? 71.881 15.647 -107.811 1.00 82.06 85 ALA A O 1
ATOM 643 N N . ALA A 1 86 ? 71.252 15.692 -109.965 1.00 82.69 86 ALA A N 1
ATOM 644 C CA . ALA A 1 86 ? 69.825 15.834 -109.691 1.00 82.69 86 ALA A CA 1
ATOM 645 C C . ALA A 1 86 ? 69.225 14.569 -109.054 1.00 82.69 86 ALA A C 1
ATOM 647 O O . ALA A 1 86 ? 68.398 14.688 -108.154 1.00 82.69 86 ALA A O 1
ATOM 648 N N . ALA A 1 87 ? 69.656 13.375 -109.476 1.00 82.50 87 ALA A N 1
ATOM 649 C CA . ALA A 1 87 ? 69.252 12.112 -108.861 1.00 82.50 87 ALA A CA 1
ATOM 650 C C . ALA A 1 87 ? 69.765 12.003 -107.416 1.00 82.50 87 ALA A C 1
ATOM 652 O O . ALA A 1 87 ? 68.978 11.729 -106.517 1.00 82.50 87 ALA A O 1
ATOM 653 N N . ALA A 1 88 ? 71.039 12.327 -107.169 1.00 83.62 88 ALA A N 1
ATOM 654 C CA . ALA A 1 88 ? 71.606 12.337 -105.820 1.00 83.62 88 ALA A CA 1
ATOM 655 C C . ALA A 1 88 ? 70.902 13.346 -104.894 1.00 83.62 88 ALA A C 1
ATOM 657 O O . ALA A 1 88 ? 70.647 13.050 -103.727 1.00 83.62 88 ALA A O 1
ATOM 658 N N . LEU A 1 89 ? 70.547 14.529 -105.410 1.00 89.31 89 LEU A N 1
ATOM 659 C CA . LEU A 1 89 ? 69.757 15.507 -104.663 1.00 89.31 89 LEU A CA 1
ATOM 660 C C . LEU A 1 89 ? 68.331 15.004 -104.395 1.00 89.31 89 LEU A C 1
ATOM 662 O O . LEU A 1 89 ? 67.806 15.218 -103.305 1.00 89.31 89 LEU A O 1
ATOM 666 N N . ALA A 1 90 ? 67.700 14.333 -105.363 1.00 87.81 90 ALA A N 1
ATOM 667 C CA . ALA A 1 90 ? 66.380 13.737 -105.177 1.00 87.81 90 ALA A CA 1
ATOM 668 C C . ALA A 1 90 ? 66.400 12.663 -104.079 1.00 87.81 90 ALA A C 1
ATOM 670 O O . ALA A 1 90 ? 65.529 12.688 -103.210 1.00 87.81 90 ALA A O 1
ATOM 671 N N . ASP A 1 91 ? 67.416 11.798 -104.057 1.00 86.94 91 ASP A N 1
ATOM 672 C CA . ASP A 1 91 ? 67.603 10.794 -103.005 1.00 86.94 91 ASP A CA 1
ATOM 673 C C . ASP A 1 91 ? 67.782 11.458 -101.627 1.00 86.94 91 ASP A C 1
ATOM 675 O O . ASP A 1 91 ? 67.077 11.118 -100.677 1.00 86.94 91 ASP A O 1
ATOM 679 N N . GLN A 1 92 ? 68.624 12.496 -101.526 1.00 90.00 92 GLN A N 1
ATOM 680 C CA . GLN A 1 92 ? 68.800 13.262 -100.281 1.00 90.00 92 GLN A CA 1
ATOM 681 C C . GLN A 1 92 ? 67.502 13.933 -99.799 1.00 90.00 92 GLN A C 1
ATOM 683 O O . GLN A 1 92 ? 67.235 13.999 -98.593 1.00 90.00 92 GLN A O 1
ATOM 688 N N . LEU A 1 93 ? 66.677 14.438 -100.721 1.00 92.31 93 LEU A N 1
ATOM 689 C CA . LEU A 1 93 ? 65.377 15.023 -100.393 1.00 92.31 93 LEU A CA 1
ATOM 690 C C . LEU A 1 93 ? 64.375 13.956 -99.933 1.00 92.31 93 LEU A C 1
ATOM 692 O O . LEU A 1 93 ? 63.628 14.209 -98.988 1.00 92.31 93 LEU A O 1
ATOM 696 N N . ILE A 1 94 ? 64.375 12.766 -100.542 1.00 92.31 94 ILE A N 1
ATOM 697 C CA . ILE A 1 94 ? 63.548 11.627 -100.111 1.00 92.31 94 ILE A CA 1
ATOM 698 C C . ILE A 1 94 ? 63.931 11.192 -98.691 1.00 92.31 94 ILE A C 1
ATOM 700 O O . ILE A 1 94 ? 63.043 11.019 -97.848 1.00 92.31 94 ILE A O 1
ATOM 704 N N . ASP A 1 95 ? 65.226 11.089 -98.391 1.00 92.31 95 ASP A N 1
ATOM 705 C CA . ASP A 1 95 ? 65.722 10.756 -97.051 1.00 92.31 95 ASP A CA 1
ATOM 706 C C . ASP A 1 95 ? 65.320 11.821 -96.024 1.00 92.31 95 ASP A C 1
ATOM 708 O O . ASP A 1 95 ? 64.804 11.502 -94.950 1.00 92.31 95 ASP A O 1
ATOM 712 N N . THR A 1 96 ? 65.467 13.102 -96.378 1.00 92.69 96 THR A N 1
ATOM 713 C CA . THR A 1 96 ? 65.079 14.223 -95.509 1.00 92.69 96 THR A CA 1
ATOM 714 C C . THR A 1 96 ? 63.575 14.216 -95.228 1.00 92.69 96 THR A C 1
ATOM 716 O O . THR A 1 96 ? 63.165 14.333 -94.075 1.00 92.69 96 THR A O 1
ATOM 719 N N . VAL A 1 97 ? 62.732 14.024 -96.249 1.00 92.81 97 VAL A N 1
ATOM 720 C CA . VAL A 1 97 ? 61.272 13.912 -96.080 1.00 92.81 97 VAL A CA 1
ATOM 721 C C . VAL A 1 97 ? 60.912 12.709 -95.207 1.00 92.81 97 VAL A C 1
ATOM 723 O O . VAL A 1 97 ? 60.008 12.805 -94.377 1.00 92.81 97 VAL A O 1
ATOM 726 N N . THR A 1 98 ? 61.618 11.588 -95.353 1.00 93.25 98 THR A N 1
ATOM 727 C CA . THR A 1 98 ? 61.408 10.390 -94.529 1.00 93.25 98 THR A CA 1
ATOM 728 C C . THR A 1 98 ? 61.757 10.652 -93.065 1.00 93.25 98 THR A C 1
ATOM 730 O O . THR A 1 98 ? 60.973 10.306 -92.182 1.00 93.25 98 THR A O 1
ATOM 733 N N . LEU A 1 99 ? 62.875 11.334 -92.798 1.00 93.75 99 LEU A N 1
ATOM 734 C CA . LEU A 1 99 ? 63.272 11.727 -91.446 1.00 93.75 99 LEU A CA 1
ATOM 735 C C . LEU A 1 99 ? 62.274 12.714 -90.827 1.00 93.75 99 LEU A C 1
ATOM 737 O O . LEU A 1 99 ? 61.857 12.519 -89.688 1.00 93.75 99 LEU A O 1
ATOM 741 N N . VAL A 1 100 ? 61.833 13.728 -91.579 1.00 93.75 100 VAL A N 1
ATOM 742 C CA . VAL A 1 100 ? 60.813 14.684 -91.117 1.00 93.75 100 VAL A CA 1
ATOM 743 C C . VAL A 1 100 ? 59.510 13.961 -90.782 1.00 93.75 100 VAL A C 1
ATOM 745 O O . VAL A 1 100 ? 58.960 14.187 -89.710 1.00 93.75 100 VAL A O 1
ATOM 748 N N . ARG A 1 101 ? 59.049 13.034 -91.631 1.00 94.25 101 ARG A N 1
ATOM 749 C CA . ARG A 1 101 ? 57.853 12.219 -91.355 1.00 94.25 101 ARG A CA 1
ATOM 750 C C . ARG A 1 101 ? 58.015 11.332 -90.123 1.00 94.25 101 ARG A C 1
ATOM 752 O O . ARG A 1 101 ? 57.056 11.167 -89.378 1.00 94.25 101 ARG A O 1
ATOM 759 N N . ALA A 1 102 ? 59.200 10.770 -89.892 1.00 92.75 102 ALA A N 1
ATOM 760 C CA . ALA A 1 102 ? 59.476 9.973 -88.698 1.00 92.75 102 ALA A 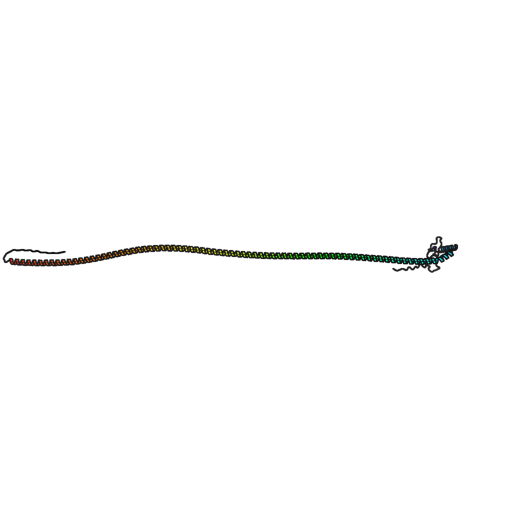CA 1
ATOM 761 C C . ALA A 1 102 ? 59.475 10.832 -87.423 1.00 92.75 102 ALA A C 1
ATOM 763 O O . ALA A 1 102 ? 58.927 10.414 -86.403 1.00 92.75 102 ALA A O 1
ATOM 764 N N . VAL A 1 103 ? 60.045 12.041 -87.481 1.00 94.88 103 VAL A N 1
ATOM 765 C CA . VAL A 1 103 ? 60.018 13.004 -86.369 1.00 94.88 103 VAL A CA 1
ATOM 766 C C . VAL A 1 103 ? 58.593 13.473 -86.092 1.00 94.88 103 VAL A C 1
ATOM 768 O O . VAL A 1 103 ? 58.192 13.483 -84.931 1.00 94.88 103 VAL A O 1
ATOM 771 N N . ASP A 1 104 ? 57.825 13.807 -87.129 1.00 92.94 104 ASP A N 1
ATOM 772 C CA . ASP A 1 104 ? 56.432 14.244 -87.008 1.00 92.94 104 ASP A CA 1
ATOM 773 C C . ASP A 1 104 ? 55.554 13.115 -86.445 1.00 92.94 104 ASP A C 1
ATOM 775 O O . ASP A 1 104 ? 54.880 13.287 -85.432 1.00 92.94 104 ASP A O 1
ATOM 779 N N . GLY A 1 105 ? 55.681 11.897 -86.984 1.00 94.38 105 GLY A N 1
ATOM 780 C CA . GLY A 1 105 ? 55.011 10.709 -86.452 1.00 94.38 105 GLY A CA 1
ATOM 781 C C . GLY A 1 105 ? 55.386 10.404 -84.997 1.00 94.38 105 GLY A C 1
ATOM 782 O O . GLY A 1 105 ? 54.513 10.096 -84.189 1.00 94.38 105 GLY A O 1
ATOM 783 N N . GLY A 1 106 ? 56.662 10.543 -84.626 1.00 95.06 106 GLY A N 1
ATOM 784 C CA . GLY A 1 106 ? 57.125 10.364 -83.246 1.00 95.06 106 GLY A CA 1
ATOM 785 C C . GLY A 1 106 ? 56.713 11.497 -82.296 1.00 95.06 106 GLY A C 1
ATOM 786 O O . GLY A 1 106 ? 56.559 11.274 -81.095 1.00 95.06 106 GLY A O 1
ATOM 787 N N . ALA A 1 107 ? 56.537 12.723 -82.794 1.00 94.25 107 ALA A N 1
ATOM 788 C CA . ALA A 1 107 ? 55.986 13.834 -82.023 1.00 94.25 107 ALA A CA 1
ATOM 789 C C . ALA A 1 107 ? 54.489 13.624 -81.768 1.00 94.25 107 ALA A C 1
ATOM 791 O O . ALA A 1 107 ? 54.068 13.685 -80.616 1.00 94.25 107 ALA A O 1
ATOM 792 N N . LEU A 1 108 ? 53.721 13.282 -82.806 1.00 95.69 108 LEU A N 1
ATOM 793 C CA . LEU A 1 108 ? 52.294 12.976 -82.696 1.00 95.69 108 LEU A CA 1
ATOM 794 C C . LEU A 1 108 ? 52.032 11.770 -81.787 1.00 95.69 108 LEU A C 1
ATOM 796 O O . LEU A 1 108 ? 51.134 11.836 -80.956 1.00 95.69 108 LEU A O 1
ATOM 800 N N . ALA A 1 109 ? 52.845 10.711 -81.871 1.00 95.56 109 ALA A N 1
ATOM 801 C CA . ALA A 1 109 ? 52.737 9.564 -80.967 1.00 95.56 109 ALA A CA 1
ATOM 802 C C . ALA A 1 109 ? 52.960 9.962 -79.499 1.00 95.56 109 ALA A C 1
ATOM 804 O O . ALA A 1 109 ? 52.159 9.614 -78.643 1.00 95.56 109 ALA A O 1
ATOM 805 N N . ARG A 1 110 ? 53.990 10.770 -79.204 1.00 95.44 110 ARG A N 1
ATOM 806 C CA . ARG A 1 110 ? 54.239 11.258 -77.835 1.00 95.44 110 ARG A CA 1
ATOM 807 C C . ARG A 1 110 ? 53.139 12.184 -77.321 1.00 95.44 110 ARG A C 1
ATOM 809 O O . ARG A 1 110 ? 52.864 12.168 -76.127 1.00 95.44 110 ARG A O 1
ATOM 816 N N . ILE A 1 111 ? 52.538 12.993 -78.196 1.00 96.00 111 ILE A N 1
ATOM 817 C CA . ILE A 1 111 ? 51.380 13.824 -77.843 1.00 96.00 111 ILE A CA 1
ATOM 818 C C . ILE A 1 111 ? 50.191 12.923 -77.505 1.00 96.00 111 ILE A C 1
ATOM 820 O O . ILE A 1 111 ? 49.614 13.091 -76.438 1.00 96.00 111 ILE A O 1
ATOM 824 N N . ALA A 1 112 ? 49.887 11.926 -78.341 1.00 95.19 112 ALA A N 1
ATOM 825 C CA . ALA A 1 112 ? 48.806 10.977 -78.086 1.00 95.19 112 ALA A CA 1
ATOM 826 C C . ALA A 1 112 ? 49.016 10.190 -76.777 1.00 95.19 112 ALA A C 1
ATOM 828 O O . ALA A 1 112 ? 48.095 10.088 -75.970 1.00 95.19 112 ALA A O 1
ATOM 829 N N . ASP A 1 113 ? 50.236 9.707 -76.519 1.00 96.06 113 ASP A N 1
ATOM 830 C CA . ASP A 1 113 ? 50.587 9.022 -75.269 1.00 96.06 113 ASP A CA 1
ATOM 831 C C . ASP A 1 113 ? 50.434 9.954 -74.053 1.00 96.06 113 ASP A C 1
ATOM 833 O O . ASP A 1 113 ? 49.935 9.543 -73.002 1.00 96.06 113 ASP A O 1
ATOM 837 N N . ALA A 1 114 ? 50.839 11.223 -74.182 1.00 96.50 114 ALA A N 1
ATOM 838 C CA . ALA A 1 114 ? 50.698 12.217 -73.121 1.00 96.50 114 ALA A CA 1
ATOM 839 C C . ALA A 1 114 ? 49.226 12.564 -72.851 1.00 96.50 114 ALA A C 1
ATOM 841 O O . ALA A 1 114 ? 48.826 12.645 -71.691 1.00 96.50 114 ALA A O 1
ATOM 842 N N . GLU A 1 115 ? 48.413 12.729 -73.895 1.00 96.94 115 GLU A N 1
ATOM 843 C CA . GLU A 1 115 ? 46.971 12.964 -73.783 1.00 96.94 115 GLU A CA 1
ATOM 844 C C . GLU A 1 115 ? 46.261 11.773 -73.134 1.00 96.94 115 GLU A C 1
ATOM 846 O O . GLU A 1 115 ? 45.448 11.964 -72.227 1.00 96.94 115 GLU A O 1
ATOM 851 N N . GLN A 1 116 ? 46.618 10.542 -73.516 1.00 97.19 116 GLN A N 1
ATOM 852 C CA . GLN A 1 116 ? 46.094 9.338 -72.877 1.00 97.19 116 GLN A CA 1
ATOM 853 C C . GLN A 1 116 ? 46.482 9.285 -71.392 1.00 97.19 116 GLN A C 1
ATOM 855 O O . GLN A 1 116 ? 45.617 9.085 -70.537 1.00 97.19 116 GLN A O 1
ATOM 860 N N . ALA A 1 117 ? 47.754 9.524 -71.060 1.00 97.19 117 ALA A N 1
ATOM 861 C CA . ALA A 1 117 ? 48.222 9.529 -69.676 1.00 97.19 117 ALA A CA 1
ATOM 862 C C . ALA A 1 117 ? 47.543 10.623 -68.830 1.00 97.19 117 ALA A C 1
ATOM 864 O O . ALA A 1 117 ? 47.218 10.386 -67.664 1.00 97.19 117 ALA A O 1
ATOM 865 N N . MET A 1 118 ? 47.291 11.806 -69.406 1.00 96.56 118 MET A N 1
ATOM 866 C CA . MET A 1 118 ? 46.518 12.871 -68.758 1.00 96.56 118 MET A CA 1
ATOM 867 C C . MET A 1 118 ? 45.062 12.454 -68.541 1.00 96.56 118 MET A C 1
ATOM 869 O O . MET A 1 118 ? 44.544 12.644 -67.442 1.00 96.56 118 MET A O 1
ATOM 873 N N . GLY A 1 119 ? 44.419 11.839 -69.537 1.00 97.12 119 GLY A N 1
ATOM 874 C CA . GLY A 1 119 ? 43.055 11.320 -69.417 1.00 97.12 119 GLY A CA 1
ATOM 875 C C . GLY A 1 119 ? 42.923 10.271 -68.310 1.00 97.12 119 GLY A C 1
ATOM 876 O O . GLY A 1 119 ? 42.030 10.361 -67.470 1.00 97.12 119 GLY A O 1
ATOM 877 N N . GLU A 1 120 ? 43.857 9.322 -68.237 1.00 97.31 120 GLU A N 1
ATOM 878 C CA . GLU A 1 120 ? 43.908 8.315 -67.171 1.00 97.31 120 GLU A CA 1
ATOM 879 C C . GLU A 1 120 ? 44.191 8.936 -65.793 1.00 97.31 120 GLU A C 1
ATOM 881 O O . GLU A 1 120 ? 43.626 8.511 -64.782 1.00 97.31 120 GLU A O 1
ATOM 886 N N . ALA A 1 121 ? 45.058 9.951 -65.722 1.00 96.94 121 ALA A N 1
ATOM 887 C CA . ALA A 1 121 ? 45.328 10.673 -64.482 1.00 96.94 121 ALA A CA 1
ATOM 888 C C . ALA A 1 121 ? 44.092 11.432 -63.978 1.00 96.94 121 ALA A C 1
ATO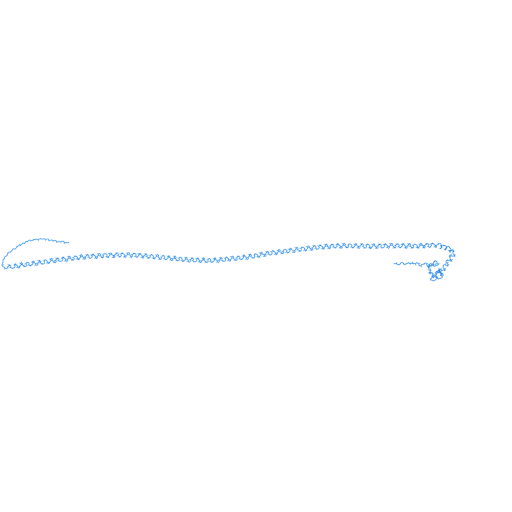M 890 O O . ALA A 1 121 ? 43.777 11.331 -62.791 1.00 96.94 121 ALA A O 1
ATOM 891 N N . LEU A 1 122 ? 43.367 12.120 -64.865 1.00 97.81 122 LEU A N 1
ATOM 892 C CA . LEU A 1 122 ? 42.115 12.806 -64.536 1.00 97.81 122 LEU A CA 1
ATOM 893 C C . LEU A 1 122 ? 41.036 11.812 -64.098 1.00 97.81 122 LEU A C 1
ATOM 895 O O . LEU A 1 122 ? 40.435 11.998 -63.044 1.00 97.81 122 LEU A O 1
ATOM 899 N N . ALA A 1 123 ? 40.862 10.703 -64.821 1.00 97.25 123 ALA A N 1
ATOM 900 C CA . ALA A 1 123 ? 39.897 9.669 -64.451 1.00 97.25 123 ALA A CA 1
ATOM 901 C C . ALA A 1 123 ? 40.181 9.072 -63.059 1.00 97.25 123 ALA A C 1
ATOM 903 O O . ALA A 1 123 ? 39.253 8.836 -62.282 1.00 97.25 123 ALA A O 1
ATOM 904 N N . ARG A 1 124 ? 41.461 8.859 -62.711 1.00 97.25 124 ARG A N 1
ATOM 905 C CA . ARG A 1 124 ? 41.865 8.419 -61.364 1.00 97.25 124 ARG A CA 1
ATOM 906 C C . ARG A 1 124 ? 41.616 9.486 -60.299 1.00 97.25 124 ARG A C 1
ATOM 908 O O . ARG A 1 124 ? 41.179 9.131 -59.208 1.00 97.25 124 ARG A O 1
ATOM 915 N N . ALA A 1 125 ? 41.879 10.757 -60.599 1.00 97.50 125 ALA A N 1
ATOM 916 C CA . ALA A 1 125 ? 41.616 11.859 -59.675 1.00 97.50 125 ALA A CA 1
ATOM 917 C C . ALA A 1 125 ? 40.113 11.990 -59.379 1.00 97.50 125 ALA A C 1
ATOM 919 O O . ALA A 1 125 ? 39.723 12.001 -58.215 1.00 97.50 125 ALA A O 1
ATOM 920 N N . GLU A 1 126 ? 39.264 11.967 -60.409 1.00 97.81 126 GLU A N 1
ATOM 921 C CA . GLU A 1 126 ? 37.806 12.002 -60.245 1.00 97.81 126 GLU A CA 1
ATOM 922 C C . GLU A 1 126 ? 37.269 10.786 -59.477 1.00 97.81 126 GLU A C 1
ATOM 924 O O . GLU A 1 126 ? 36.342 10.911 -58.679 1.00 97.81 126 GLU A O 1
ATOM 929 N N . ALA A 1 127 ? 37.824 9.591 -59.712 1.00 97.50 127 ALA A N 1
ATOM 930 C CA . ALA A 1 127 ? 37.455 8.402 -58.947 1.00 97.50 127 ALA A CA 1
ATOM 931 C C . ALA A 1 127 ? 37.810 8.562 -57.461 1.00 97.50 127 ALA A C 1
ATOM 933 O O . ALA A 1 127 ? 36.957 8.328 -56.610 1.00 97.50 127 ALA A O 1
ATOM 934 N N . ALA A 1 128 ? 39.016 9.050 -57.155 1.00 97.44 128 ALA A N 1
ATOM 935 C CA . ALA A 1 128 ? 39.443 9.306 -55.782 1.00 97.44 128 ALA A CA 1
ATOM 936 C C . ALA A 1 128 ? 38.595 10.386 -55.084 1.00 97.44 128 ALA A C 1
ATOM 938 O O . ALA A 1 128 ? 38.306 10.264 -53.894 1.00 97.44 128 ALA A O 1
ATOM 939 N N . GLU A 1 129 ? 38.163 11.424 -55.806 1.00 98.06 129 GLU A N 1
ATOM 940 C CA . GLU A 1 129 ? 37.236 12.433 -55.278 1.00 98.06 129 GLU A CA 1
ATOM 941 C C . GLU A 1 129 ? 35.860 11.835 -54.972 1.00 98.06 129 GLU A C 1
ATOM 943 O O . GLU A 1 129 ? 35.338 12.039 -53.876 1.00 98.06 129 GLU A O 1
ATOM 948 N N . ARG A 1 130 ? 35.303 11.026 -55.886 1.00 98.25 130 ARG A N 1
ATOM 949 C CA . ARG A 1 130 ? 34.031 10.321 -55.654 1.00 98.25 130 ARG A CA 1
ATOM 950 C C . ARG A 1 130 ? 34.105 9.387 -54.447 1.00 98.25 130 ARG A C 1
ATOM 952 O O . ARG A 1 130 ? 33.167 9.370 -53.650 1.00 98.25 130 ARG A O 1
ATOM 959 N N . ASP A 1 131 ? 35.206 8.656 -54.297 1.00 96.62 131 ASP A N 1
ATOM 960 C CA . ASP A 1 131 ? 35.431 7.749 -53.169 1.00 96.62 131 ASP A CA 1
ATOM 961 C C . ASP A 1 131 ? 35.553 8.517 -51.846 1.00 96.62 131 ASP A C 1
ATOM 963 O O . ASP A 1 131 ? 34.956 8.118 -50.844 1.00 96.62 131 ASP A O 1
ATOM 967 N N . ARG A 1 132 ? 36.262 9.657 -51.834 1.00 98.12 132 ARG A N 1
ATOM 968 C CA . ARG A 1 132 ? 36.356 10.528 -50.652 1.00 98.12 132 ARG A CA 1
ATOM 969 C C . ARG A 1 132 ? 34.989 11.077 -50.259 1.00 98.12 132 ARG A C 1
ATOM 971 O O . ARG A 1 132 ? 34.604 10.981 -49.097 1.00 98.12 132 ARG A O 1
ATOM 978 N N . ASP A 1 133 ? 34.247 11.614 -51.221 1.00 97.88 133 ASP A N 1
ATOM 979 C CA . ASP A 1 133 ? 32.927 12.185 -50.968 1.00 97.88 133 ASP A CA 1
ATOM 980 C C . ASP A 1 133 ? 31.934 11.109 -50.500 1.00 97.88 133 ASP A C 1
ATOM 982 O O . ASP A 1 133 ? 31.057 11.382 -49.679 1.00 97.88 133 ASP A O 1
ATOM 986 N N . GLN A 1 134 ? 32.070 9.874 -50.994 1.00 97.62 134 GLN A N 1
ATOM 987 C CA . GLN A 1 134 ? 31.295 8.738 -50.504 1.00 97.62 134 GLN A CA 1
ATOM 988 C C . GLN A 1 134 ? 31.667 8.386 -49.060 1.00 97.62 134 GLN A C 1
ATOM 990 O O . GLN A 1 134 ? 30.774 8.280 -48.223 1.00 97.62 134 GLN A O 1
ATOM 995 N N . ALA A 1 135 ? 32.959 8.292 -48.743 1.00 97.00 135 ALA A N 1
ATOM 996 C CA . ALA A 1 135 ? 33.425 8.020 -47.386 1.00 97.00 135 ALA A CA 1
ATOM 997 C C . ALA A 1 135 ? 32.978 9.102 -46.382 1.00 97.00 135 ALA A C 1
ATOM 999 O O . ALA A 1 135 ? 32.605 8.783 -45.251 1.00 97.00 135 ALA A O 1
ATOM 1000 N N . ASP A 1 136 ? 32.962 10.374 -46.790 1.00 97.94 136 ASP A N 1
ATOM 1001 C CA . ASP A 1 136 ? 32.460 11.471 -45.960 1.00 97.94 136 ASP A CA 1
ATOM 1002 C C . ASP A 1 136 ? 30.945 11.358 -45.717 1.00 97.94 136 ASP A C 1
ATOM 1004 O O . ASP A 1 136 ? 30.494 11.538 -44.581 1.00 97.94 136 ASP A O 1
ATOM 1008 N N . ARG A 1 137 ? 30.155 11.004 -46.744 1.00 98.06 137 ARG A N 1
ATOM 1009 C CA . ARG A 1 137 ? 28.714 10.732 -46.589 1.00 98.06 137 ARG A CA 1
ATOM 1010 C C . ARG A 1 137 ? 28.460 9.567 -45.635 1.00 98.06 137 ARG A C 1
ATOM 1012 O O . ARG A 1 137 ? 27.641 9.708 -44.726 1.00 98.06 137 ARG A O 1
ATOM 1019 N N . ASP A 1 138 ? 29.190 8.469 -45.797 1.00 97.06 138 ASP A N 1
ATOM 1020 C CA . ASP A 1 138 ? 29.054 7.275 -44.960 1.00 97.06 138 ASP A CA 1
ATOM 1021 C C . ASP A 1 138 ? 29.423 7.576 -43.500 1.00 97.06 138 ASP A C 1
ATOM 1023 O O . ASP A 1 138 ? 28.707 7.174 -42.581 1.00 97.06 138 ASP A O 1
ATOM 1027 N N . ARG A 1 139 ? 30.480 8.370 -43.265 1.00 98.19 139 ARG A N 1
ATOM 1028 C CA . ARG A 1 139 ? 30.842 8.844 -41.919 1.00 98.19 139 ARG A CA 1
ATOM 1029 C C . ARG A 1 139 ? 29.721 9.675 -41.294 1.00 98.19 139 ARG A C 1
ATOM 1031 O O . ARG A 1 139 ? 29.333 9.414 -40.158 1.00 98.19 139 ARG A O 1
ATOM 1038 N N . HIS A 1 140 ? 29.171 10.649 -42.021 1.00 97.81 140 HIS A N 1
ATOM 1039 C CA . HIS A 1 140 ? 28.077 11.483 -41.511 1.00 97.81 140 HIS A CA 1
ATOM 1040 C C . HIS A 1 140 ? 26.803 10.683 -41.227 1.00 97.81 140 HIS A C 1
ATOM 1042 O O . HIS A 1 140 ? 26.103 10.954 -40.242 1.00 97.81 140 HIS A O 1
ATOM 1048 N N . GLN A 1 141 ? 26.505 9.687 -42.060 1.00 98.12 141 GLN A N 1
ATOM 1049 C CA . GLN A 1 141 ? 25.404 8.767 -41.816 1.00 98.12 141 GLN A CA 1
ATOM 1050 C C . GLN A 1 141 ? 25.644 7.955 -40.537 1.00 98.12 141 GLN A C 1
ATOM 1052 O O . GLN A 1 141 ? 24.771 7.938 -39.668 1.00 98.12 141 GLN A O 1
ATOM 1057 N N . ALA A 1 142 ? 26.832 7.368 -40.372 1.00 97.19 142 ALA A N 1
ATOM 1058 C CA . ALA A 1 142 ? 27.192 6.601 -39.183 1.00 97.19 142 ALA A CA 1
ATOM 1059 C C . ALA A 1 142 ? 27.130 7.449 -37.899 1.00 97.19 142 ALA A C 1
ATOM 1061 O O . ALA A 1 142 ? 26.602 6.998 -36.880 1.00 97.19 142 ALA A O 1
ATOM 1062 N N . ASP A 1 143 ? 27.594 8.700 -37.944 1.00 97.25 143 ASP A N 1
ATOM 1063 C CA . ASP A 1 143 ? 27.506 9.631 -36.813 1.00 97.25 143 ASP A CA 1
ATOM 1064 C C . ASP A 1 143 ? 26.048 9.954 -36.456 1.00 97.25 143 ASP A C 1
ATOM 1066 O O . ASP A 1 143 ? 25.674 9.980 -35.279 1.00 97.25 143 ASP A O 1
ATOM 1070 N N . THR A 1 144 ? 25.197 10.143 -37.467 1.00 97.62 144 THR A N 1
ATOM 1071 C CA . THR A 1 144 ? 23.762 10.388 -37.276 1.00 97.62 144 THR A CA 1
ATOM 1072 C C . THR A 1 144 ? 23.064 9.170 -36.669 1.00 97.62 144 THR A C 1
ATOM 1074 O O . THR A 1 144 ? 22.264 9.308 -35.740 1.00 97.62 144 THR A O 1
ATOM 1077 N N . GLU A 1 145 ? 23.365 7.969 -37.161 1.00 97.12 145 GLU A N 1
ATOM 1078 C CA . GLU A 1 145 ? 22.833 6.711 -36.631 1.00 97.12 145 GLU A CA 1
ATOM 1079 C C . GLU A 1 145 ? 23.286 6.479 -35.187 1.00 97.12 145 GLU A C 1
ATOM 1081 O O . GLU A 1 145 ? 22.460 6.167 -34.326 1.00 97.12 145 GLU A O 1
ATOM 1086 N N . ARG A 1 146 ? 24.563 6.736 -34.882 1.00 97.88 146 ARG A N 1
ATOM 1087 C CA . ARG A 1 146 ? 25.100 6.682 -33.518 1.00 97.88 146 ARG A CA 1
ATOM 1088 C C . ARG A 1 146 ? 24.385 7.664 -32.592 1.00 97.88 146 ARG A C 1
ATOM 1090 O O . ARG A 1 146 ? 23.985 7.276 -31.495 1.00 97.88 146 ARG A O 1
ATOM 1097 N N . ALA A 1 147 ? 24.197 8.914 -33.014 1.00 97.62 147 ALA A N 1
ATOM 1098 C CA . ALA A 1 147 ? 23.493 9.920 -32.220 1.00 97.62 147 ALA A CA 1
ATOM 1099 C C . ALA A 1 147 ? 22.036 9.512 -31.942 1.00 97.62 147 ALA A C 1
ATOM 1101 O O . ALA A 1 147 ? 21.565 9.634 -30.809 1.00 97.62 147 ALA A O 1
ATOM 1102 N N . ARG A 1 148 ? 21.340 8.958 -32.946 1.00 97.94 148 ARG A N 1
ATOM 1103 C CA . ARG A 1 148 ? 19.986 8.407 -32.781 1.00 97.94 148 ARG A CA 1
ATOM 1104 C C . ARG A 1 148 ? 19.969 7.242 -31.795 1.00 97.94 148 ARG A C 1
ATOM 1106 O O . ARG A 1 148 ? 19.144 7.250 -30.888 1.00 97.94 148 ARG A O 1
ATOM 1113 N N . ALA A 1 149 ? 20.896 6.293 -31.919 1.00 96.88 149 ALA A N 1
ATOM 1114 C CA . ALA A 1 149 ? 20.988 5.147 -31.019 1.00 96.88 149 ALA A CA 1
ATOM 1115 C C . ALA A 1 149 ? 21.217 5.578 -29.560 1.00 96.88 149 ALA A C 1
ATOM 1117 O O . ALA A 1 149 ? 20.528 5.092 -28.664 1.00 96.88 149 ALA A O 1
ATOM 1118 N N . VAL A 1 150 ? 22.114 6.543 -29.322 1.00 98.12 150 VAL A N 1
ATOM 1119 C CA . VAL A 1 150 ? 22.357 7.111 -27.984 1.00 98.12 150 VAL A CA 1
ATOM 1120 C C . VAL A 1 150 ? 21.106 7.805 -27.442 1.00 98.12 150 VAL A C 1
ATOM 1122 O O . VAL A 1 150 ? 20.736 7.586 -26.289 1.00 98.12 150 VAL A O 1
ATOM 1125 N N . ALA A 1 151 ? 20.411 8.599 -28.262 1.00 97.44 151 ALA A N 1
ATOM 1126 C CA . ALA A 1 151 ? 19.180 9.268 -27.847 1.00 97.44 151 ALA A CA 1
ATOM 1127 C C . ALA A 1 151 ? 18.065 8.267 -27.492 1.00 97.44 151 ALA A C 1
ATOM 1129 O O . ALA A 1 151 ? 17.384 8.437 -26.479 1.00 97.44 151 ALA A O 1
ATOM 1130 N N . THR A 1 152 ? 17.901 7.203 -28.287 1.00 96.31 152 THR A N 1
ATOM 1131 C CA . THR A 1 152 ? 16.937 6.126 -28.020 1.00 96.31 152 THR A CA 1
ATOM 1132 C C . THR A 1 152 ? 17.292 5.342 -26.756 1.00 96.31 152 THR A C 1
ATOM 1134 O O . THR A 1 152 ? 16.397 5.052 -25.963 1.00 96.31 152 THR A O 1
ATOM 1137 N N . ALA A 1 153 ? 18.574 5.036 -26.531 1.00 96.88 153 ALA A N 1
ATOM 1138 C CA . ALA A 1 153 ? 19.036 4.362 -25.318 1.00 96.88 153 ALA A CA 1
ATOM 1139 C C . ALA A 1 153 ? 18.768 5.213 -24.065 1.00 96.88 153 ALA A C 1
ATOM 1141 O O . ALA A 1 153 ? 18.145 4.732 -23.121 1.00 96.88 153 ALA A O 1
ATOM 1142 N N . ALA A 1 154 ? 19.122 6.501 -24.099 1.00 97.75 154 ALA A N 1
ATOM 1143 C CA . ALA A 1 154 ? 18.862 7.425 -22.996 1.00 97.75 154 ALA A CA 1
ATOM 1144 C C . ALA A 1 154 ? 17.357 7.584 -22.710 1.00 97.75 154 ALA A C 1
ATOM 1146 O O . ALA A 1 154 ? 16.943 7.721 -21.560 1.00 97.75 154 ALA A O 1
ATOM 1147 N N . ASP A 1 155 ? 16.510 7.567 -23.743 1.00 97.44 155 ASP A N 1
ATOM 1148 C CA . ASP A 1 155 ? 15.058 7.576 -23.555 1.00 97.44 155 ASP A CA 1
ATOM 1149 C C . ASP A 1 155 ? 14.526 6.286 -22.923 1.00 97.44 155 ASP A C 1
ATOM 1151 O O . ASP A 1 155 ? 13.694 6.334 -22.015 1.00 97.44 155 ASP A O 1
ATOM 1155 N N . ALA A 1 156 ? 15.035 5.134 -23.361 1.00 96.31 156 ALA A N 1
ATOM 1156 C CA . ALA A 1 156 ? 14.695 3.846 -22.771 1.00 96.31 156 ALA A CA 1
ATOM 1157 C C . ALA A 1 156 ? 15.098 3.777 -21.288 1.00 96.31 156 ALA A C 1
ATOM 1159 O O . ALA A 1 156 ? 14.296 3.325 -20.470 1.00 96.31 156 ALA A O 1
ATOM 1160 N N . GLU A 1 157 ? 16.277 4.287 -20.923 1.00 97.56 157 GLU A N 1
ATOM 1161 C CA . GLU A 1 157 ? 16.731 4.386 -19.529 1.00 97.56 157 GLU A CA 1
ATOM 1162 C C . GLU A 1 157 ? 15.816 5.286 -18.693 1.00 97.56 157 GLU A C 1
ATOM 1164 O O . GLU A 1 157 ? 15.339 4.860 -17.639 1.00 97.56 157 GLU A O 1
ATOM 1169 N N . ARG A 1 158 ? 15.465 6.484 -19.186 1.00 97.94 158 ARG A N 1
ATOM 1170 C CA . ARG A 1 158 ? 14.517 7.376 -18.491 1.00 97.94 158 ARG A CA 1
ATOM 1171 C C . ARG A 1 158 ? 13.161 6.711 -18.264 1.00 97.94 158 ARG A C 1
ATOM 1173 O O . ARG A 1 158 ? 12.599 6.831 -17.173 1.00 97.94 158 ARG A O 1
ATOM 1180 N N . ARG A 1 159 ? 12.632 6.002 -19.268 1.00 96.50 159 ARG A N 1
ATOM 1181 C CA . ARG A 1 159 ? 11.368 5.255 -19.146 1.00 96.50 159 ARG A CA 1
ATOM 1182 C C . ARG A 1 159 ? 11.484 4.103 -18.150 1.00 96.50 159 ARG A C 1
ATOM 1184 O O . ARG A 1 159 ? 10.568 3.910 -17.352 1.00 96.50 159 ARG A O 1
ATOM 1191 N N . ALA A 1 160 ? 12.600 3.378 -18.149 1.00 96.50 160 ALA A N 1
ATOM 1192 C CA . ALA A 1 160 ? 12.853 2.300 -17.198 1.00 96.50 160 ALA A CA 1
ATOM 1193 C C . ALA A 1 160 ? 12.954 2.821 -15.755 1.00 96.50 160 ALA A C 1
ATOM 1195 O O . ALA A 1 160 ? 12.350 2.246 -14.851 1.00 96.50 160 ALA A O 1
ATOM 1196 N N . GLU A 1 161 ? 13.654 3.932 -15.523 1.00 97.19 161 GLU A N 1
ATOM 1197 C CA . GLU A 1 161 ? 13.729 4.564 -14.204 1.00 97.19 161 GLU A CA 1
ATOM 1198 C C . GLU A 1 161 ? 12.384 5.114 -13.732 1.00 97.19 161 GLU A C 1
ATOM 1200 O O . GLU A 1 161 ? 12.029 4.944 -12.567 1.00 97.19 161 GLU A O 1
ATOM 1205 N N . ALA A 1 162 ? 11.624 5.766 -14.617 1.00 97.56 162 ALA A N 1
ATOM 1206 C CA . ALA A 1 162 ? 10.280 6.232 -14.294 1.00 97.56 162 ALA A CA 1
ATOM 1207 C C . ALA A 1 162 ? 9.377 5.056 -13.890 1.00 97.56 162 ALA A C 1
ATOM 1209 O O . ALA A 1 162 ? 8.734 5.112 -12.844 1.00 97.56 162 ALA A O 1
ATOM 1210 N N . ALA A 1 163 ? 9.414 3.953 -14.646 1.00 96.81 163 ALA A N 1
ATOM 1211 C CA . ALA A 1 163 ? 8.678 2.736 -14.317 1.00 96.81 163 ALA A CA 1
ATOM 1212 C C . ALA A 1 163 ? 9.112 2.127 -12.970 1.00 96.81 163 ALA A C 1
ATOM 1214 O O . ALA A 1 163 ? 8.258 1.690 -12.199 1.00 96.81 163 ALA A O 1
ATOM 1215 N N . ARG A 1 164 ? 10.416 2.135 -12.647 1.00 97.94 164 ARG A N 1
ATOM 1216 C CA . ARG A 1 164 ? 10.930 1.687 -11.338 1.00 97.94 164 ARG A CA 1
ATOM 1217 C C . ARG A 1 164 ? 10.421 2.565 -10.195 1.00 97.94 164 ARG A C 1
ATOM 1219 O O . ARG A 1 164 ? 9.866 2.035 -9.237 1.00 97.94 164 ARG A O 1
ATOM 1226 N N . ARG A 1 165 ? 10.531 3.892 -10.319 1.00 97.88 165 ARG A N 1
ATOM 1227 C CA . ARG A 1 165 ? 10.027 4.850 -9.315 1.00 97.88 165 ARG A CA 1
ATOM 1228 C C . ARG A 1 165 ? 8.519 4.702 -9.095 1.00 97.88 165 ARG A C 1
ATOM 1230 O O . ARG A 1 165 ? 8.047 4.775 -7.962 1.00 97.88 165 ARG A O 1
ATOM 1237 N N . ASP A 1 166 ? 7.766 4.462 -10.163 1.00 96.88 166 ASP A N 1
ATOM 1238 C CA . ASP A 1 166 ? 6.326 4.216 -10.097 1.00 96.88 166 ASP A CA 1
ATOM 1239 C C . ASP A 1 166 ? 5.989 2.892 -9.407 1.00 96.88 166 ASP A C 1
ATOM 1241 O O . ASP A 1 166 ? 5.077 2.851 -8.579 1.00 96.88 166 ASP A O 1
ATOM 1245 N N . ALA A 1 167 ? 6.734 1.823 -9.698 1.00 96.00 167 ALA A N 1
ATOM 1246 C CA . ALA A 1 167 ? 6.576 0.537 -9.026 1.00 96.00 167 ALA A CA 1
ATOM 1247 C C . ALA A 1 167 ? 6.884 0.645 -7.523 1.00 96.00 167 ALA A C 1
ATOM 1249 O O . ALA A 1 167 ? 6.080 0.208 -6.702 1.00 96.00 167 ALA A O 1
ATOM 1250 N N . GLU A 1 168 ? 7.986 1.297 -7.145 1.00 97.56 168 GLU A N 1
ATOM 1251 C CA . GLU A 1 168 ? 8.344 1.536 -5.741 1.00 97.56 168 GLU A CA 1
ATOM 1252 C C . GLU A 1 168 ? 7.300 2.371 -4.997 1.00 97.56 168 GLU A C 1
ATOM 1254 O O . GLU A 1 168 ? 7.029 2.118 -3.823 1.00 97.56 168 GLU A O 1
ATOM 1259 N N . ARG A 1 169 ? 6.711 3.373 -5.661 1.00 98.00 169 ARG A N 1
ATOM 1260 C CA . ARG A 1 169 ? 5.627 4.173 -5.083 1.00 98.00 169 ARG A CA 1
ATOM 1261 C C . ARG A 1 169 ? 4.389 3.316 -4.826 1.00 98.00 169 ARG A C 1
ATOM 1263 O O . ARG A 1 169 ? 3.853 3.366 -3.727 1.00 98.00 169 ARG A O 1
ATOM 1270 N N . ARG A 1 170 ? 3.983 2.477 -5.787 1.00 96.94 170 ARG A N 1
ATOM 1271 C CA . ARG A 1 170 ? 2.847 1.551 -5.618 1.00 96.94 170 ARG A CA 1
ATOM 1272 C C . ARG A 1 170 ? 3.079 0.546 -4.492 1.00 96.94 170 ARG A C 1
ATOM 1274 O O . ARG A 1 170 ? 2.149 0.257 -3.749 1.00 96.94 170 ARG A O 1
ATOM 1281 N N . VAL A 1 171 ? 4.302 0.028 -4.357 1.00 97.69 171 VAL A N 1
ATOM 1282 C CA . VAL A 1 171 ? 4.665 -0.877 -3.254 1.00 97.69 171 VAL A CA 1
ATOM 1283 C C . VAL A 1 171 ? 4.564 -0.155 -1.912 1.00 97.69 171 VAL A C 1
ATOM 1285 O O . VAL A 1 171 ? 3.939 -0.686 -1.002 1.00 97.69 171 VAL A O 1
ATOM 1288 N N . ARG A 1 172 ? 5.100 1.068 -1.794 1.00 97.25 172 ARG A N 1
ATOM 1289 C CA . ARG A 1 172 ? 4.973 1.883 -0.573 1.00 97.25 172 ARG A CA 1
ATOM 1290 C C . ARG A 1 172 ? 3.513 2.153 -0.210 1.00 97.25 172 ARG A C 1
ATOM 1292 O O . ARG A 1 172 ? 3.107 1.834 0.898 1.00 97.25 172 ARG A O 1
ATOM 1299 N N . GLU A 1 173 ? 2.710 2.624 -1.164 1.00 97.50 173 GLU A N 1
ATOM 1300 C CA . GLU A 1 173 ? 1.275 2.863 -0.958 1.00 97.50 173 GLU A CA 1
ATOM 1301 C C . GLU A 1 173 ? 0.519 1.591 -0.534 1.00 97.50 173 GLU A C 1
ATOM 1303 O O . GLU A 1 173 ? -0.381 1.655 0.301 1.00 97.50 173 GLU A O 1
ATOM 1308 N N . ALA A 1 174 ? 0.861 0.429 -1.101 1.00 96.50 174 ALA A N 1
ATOM 1309 C CA . ALA A 1 174 ? 0.256 -0.844 -0.718 1.00 96.50 174 ALA A CA 1
ATOM 1310 C C . ALA A 1 174 ? 0.639 -1.258 0.712 1.00 96.50 174 ALA A C 1
ATOM 1312 O O . ALA A 1 174 ? -0.228 -1.695 1.468 1.00 96.50 174 ALA A O 1
ATOM 1313 N N . THR A 1 175 ? 1.907 -1.085 1.092 1.00 96.56 175 THR A N 1
ATOM 1314 C CA . THR A 1 175 ? 2.394 -1.347 2.454 1.00 96.56 175 THR A CA 1
ATOM 1315 C C . THR A 1 175 ? 1.735 -0.420 3.473 1.00 96.56 175 THR A C 1
ATOM 1317 O O . THR A 1 175 ? 1.279 -0.895 4.511 1.00 96.56 175 THR A O 1
ATOM 1320 N N . ASP A 1 176 ? 1.609 0.873 3.166 1.00 97.31 176 ASP A N 1
ATOM 1321 C CA . ASP A 1 176 ? 0.951 1.845 4.047 1.00 97.31 176 ASP A CA 1
ATOM 1322 C C . ASP A 1 176 ? -0.526 1.479 4.263 1.00 97.31 176 ASP A C 1
ATOM 1324 O O . ASP A 1 176 ? -0.997 1.428 5.398 1.00 97.31 176 ASP A O 1
ATOM 1328 N N . ARG A 1 177 ? -1.245 1.112 3.189 1.00 96.81 177 ARG A N 1
ATOM 1329 C CA . ARG A 1 177 ? -2.635 0.630 3.287 1.00 96.81 177 ARG A CA 1
ATOM 1330 C C . ARG A 1 177 ? -2.757 -0.641 4.124 1.00 96.81 177 ARG A C 1
ATOM 1332 O O . ARG A 1 177 ? -3.723 -0.773 4.870 1.00 96.81 177 ARG A O 1
ATOM 1339 N N . LEU A 1 178 ? -1.813 -1.577 4.004 1.00 96.75 178 LEU A N 1
ATOM 1340 C CA . LEU A 1 178 ? -1.812 -2.790 4.824 1.00 96.75 178 LEU A CA 1
ATOM 1341 C C . LEU A 1 178 ? -1.617 -2.443 6.305 1.00 96.75 178 LEU A C 1
ATOM 1343 O O . LEU A 1 178 ? -2.389 -2.907 7.139 1.00 96.75 178 LEU A O 1
ATOM 1347 N N . ALA A 1 179 ? -0.663 -1.565 6.619 1.00 96.69 179 ALA A N 1
ATOM 1348 C CA . ALA A 1 179 ? -0.429 -1.103 7.983 1.00 96.69 179 ALA A CA 1
ATOM 1349 C C . ALA A 1 179 ? -1.649 -0.360 8.564 1.00 96.69 179 ALA A C 1
ATOM 1351 O O . ALA A 1 179 ? -1.952 -0.496 9.749 1.00 96.69 179 ALA A O 1
ATOM 1352 N N . ASP A 1 180 ? -2.367 0.422 7.753 1.00 97.00 180 ASP A N 1
ATOM 1353 C CA . ASP A 1 180 ? -3.619 1.076 8.154 1.00 97.00 180 ASP A CA 1
ATOM 1354 C C . ASP A 1 180 ? -4.712 0.051 8.481 1.00 97.00 180 ASP A C 1
ATOM 1356 O O . ASP A 1 180 ? -5.371 0.163 9.518 1.00 97.00 180 ASP A O 1
ATOM 1360 N N . LEU A 1 181 ? -4.882 -0.965 7.629 1.00 96.12 181 LEU A N 1
ATOM 1361 C CA . LEU A 1 181 ? -5.845 -2.048 7.841 1.00 96.12 181 LEU A CA 1
ATOM 1362 C C . LEU A 1 181 ? -5.513 -2.868 9.090 1.00 96.12 181 LEU A C 1
ATOM 1364 O O . LEU A 1 181 ? -6.417 -3.191 9.855 1.00 96.12 181 LEU A O 1
ATOM 1368 N N . GLU A 1 182 ? -4.238 -3.160 9.344 1.00 96.19 182 GLU A N 1
ATOM 1369 C CA . GLU A 1 182 ? -3.795 -3.842 10.564 1.00 96.19 182 GLU A CA 1
ATOM 1370 C C . GLU A 1 182 ? -4.094 -3.012 11.816 1.00 96.19 182 GLU A C 1
ATOM 1372 O O . GLU A 1 182 ? -4.598 -3.549 12.806 1.00 96.19 182 GLU A O 1
ATOM 1377 N N . ARG A 1 183 ? -3.870 -1.688 11.775 1.00 95.69 183 ARG A N 1
ATOM 1378 C CA . ARG A 1 183 ? -4.238 -0.792 12.885 1.00 95.69 183 ARG A CA 1
ATOM 1379 C C . ARG A 1 183 ? -5.745 -0.758 13.112 1.00 95.69 183 ARG A C 1
ATOM 1381 O O . ARG A 1 183 ? -6.177 -0.855 14.259 1.00 95.69 183 ARG A O 1
ATOM 1388 N N . GLN A 1 184 ? -6.545 -0.661 12.050 1.00 95.38 184 GLN A N 1
ATOM 1389 C CA . GLN A 1 184 ? -8.008 -0.709 12.145 1.00 95.38 184 GLN A CA 1
ATOM 1390 C C . GLN A 1 184 ? -8.493 -2.057 12.685 1.00 95.38 184 GLN A C 1
ATOM 1392 O O . GLN A 1 184 ? -9.376 -2.095 13.540 1.00 95.38 184 GLN A O 1
ATOM 1397 N N . HIS A 1 185 ? -7.892 -3.160 12.238 1.00 94.94 185 HIS A N 1
ATOM 1398 C CA . HIS A 1 185 ? -8.208 -4.495 12.727 1.00 94.94 185 HIS A CA 1
ATOM 1399 C C . HIS A 1 185 ? -7.873 -4.635 14.215 1.00 94.94 185 HIS A C 1
ATOM 1401 O O . HIS A 1 185 ? -8.721 -5.067 14.992 1.00 94.94 185 HIS A O 1
ATOM 1407 N N . GLY A 1 186 ? -6.687 -4.188 14.638 1.00 95.06 186 GLY A N 1
ATOM 1408 C CA . GLY A 1 186 ? -6.292 -4.163 16.046 1.00 95.06 186 GLY A CA 1
ATOM 1409 C C . GLY A 1 186 ? -7.231 -3.314 16.909 1.00 95.06 186 GLY A C 1
ATOM 1410 O O . GLY A 1 186 ? -7.647 -3.752 17.980 1.00 95.06 186 GLY A O 1
ATOM 1411 N N . GLN A 1 187 ? -7.641 -2.137 16.427 1.00 95.44 187 GLN A N 1
ATOM 1412 C CA . GLN A 1 187 ? -8.629 -1.288 17.104 1.00 95.44 187 GLN A CA 1
ATOM 1413 C C . GLN A 1 187 ? -10.003 -1.961 17.203 1.00 95.44 187 GLN A C 1
ATOM 1415 O O . GLN A 1 187 ? -10.638 -1.899 18.254 1.00 95.44 187 GLN A O 1
ATOM 1420 N N . ALA A 1 188 ? -10.457 -2.629 16.140 1.00 95.06 188 ALA A N 1
ATOM 1421 C CA . ALA A 1 188 ? -11.725 -3.352 16.131 1.00 95.06 188 ALA A CA 1
ATOM 1422 C C . ALA A 1 188 ? -11.711 -4.545 17.100 1.00 95.06 188 ALA A C 1
ATOM 1424 O O . ALA A 1 188 ? -12.686 -4.752 17.824 1.00 95.06 188 ALA A O 1
ATOM 1425 N N . LEU A 1 189 ? -10.606 -5.296 17.161 1.00 96.25 189 LEU A N 1
ATOM 1426 C CA . LEU A 1 189 ? -10.422 -6.378 18.131 1.00 96.25 189 LEU A CA 1
ATOM 1427 C C . LEU A 1 189 ? -10.427 -5.845 19.567 1.00 96.25 189 LEU A C 1
ATOM 1429 O O . LEU A 1 189 ? -11.185 -6.351 20.392 1.00 96.25 189 LEU A O 1
ATOM 1433 N N . ALA A 1 190 ? -9.674 -4.778 19.849 1.00 95.00 190 ALA A N 1
ATOM 1434 C CA . ALA A 1 190 ? -9.652 -4.149 21.168 1.00 95.00 190 ALA A CA 1
ATOM 1435 C C . ALA A 1 190 ? -11.036 -3.615 21.580 1.00 95.00 190 ALA A C 1
ATOM 1437 O O . ALA A 1 190 ? -11.460 -3.792 22.721 1.00 95.00 190 ALA A O 1
ATOM 1438 N N . ALA A 1 191 ? -11.782 -3.009 20.649 1.00 95.00 191 ALA A N 1
ATOM 1439 C CA . ALA A 1 191 ? -13.151 -2.558 20.892 1.00 95.00 191 ALA A CA 1
ATOM 1440 C C . ALA A 1 191 ? -14.105 -3.733 21.168 1.00 95.00 191 ALA A C 1
ATOM 1442 O O . ALA A 1 191 ? -14.945 -3.645 22.065 1.00 95.00 191 ALA A O 1
ATOM 1443 N N . ALA A 1 192 ? -13.964 -4.847 20.443 1.00 94.81 192 ALA A N 1
ATOM 1444 C CA . ALA A 1 192 ? -14.754 -6.054 20.673 1.00 94.81 192 ALA A CA 1
ATOM 1445 C C . ALA A 1 192 ? -14.445 -6.694 22.038 1.00 94.81 192 ALA A C 1
ATOM 1447 O O . ALA A 1 192 ? -15.362 -7.116 22.743 1.00 94.81 192 ALA A O 1
ATOM 1448 N N . GLU A 1 193 ? -13.175 -6.739 22.443 1.00 95.38 193 GLU A N 1
ATOM 1449 C CA . GLU A 1 193 ? -12.762 -7.209 23.769 1.00 95.38 193 GLU A CA 1
ATOM 1450 C C . GLU A 1 193 ? -13.283 -6.298 24.884 1.00 95.38 193 GLU A C 1
ATOM 1452 O O . GLU A 1 193 ? -13.862 -6.791 25.854 1.00 95.38 193 GLU A O 1
ATOM 1457 N N . ALA A 1 194 ? -13.176 -4.977 24.717 1.00 95.00 194 ALA A N 1
ATOM 1458 C CA . ALA A 1 194 ? -13.731 -4.006 25.654 1.00 95.00 194 ALA A CA 1
ATOM 1459 C C . ALA A 1 194 ? -15.259 -4.142 25.784 1.00 95.00 194 ALA A C 1
ATOM 1461 O O . ALA A 1 194 ? -15.786 -4.116 26.897 1.00 95.00 194 ALA A O 1
ATOM 1462 N N . ALA A 1 195 ? -15.973 -4.356 24.674 1.00 95.00 195 ALA A N 1
ATOM 1463 C CA . ALA A 1 195 ? -17.416 -4.591 24.684 1.00 95.00 195 ALA A CA 1
ATOM 1464 C C . ALA A 1 195 ? -17.786 -5.885 25.430 1.00 95.00 195 ALA A C 1
ATOM 1466 O O . ALA A 1 195 ? -18.712 -5.882 26.243 1.00 95.00 195 ALA A O 1
ATOM 1467 N N . ARG A 1 196 ? -17.033 -6.976 25.223 1.00 96.25 196 ARG A N 1
ATOM 1468 C CA . ARG A 1 196 ? -17.220 -8.233 25.971 1.00 96.25 196 ARG A CA 1
ATOM 1469 C C . ARG A 1 196 ? -16.959 -8.048 27.466 1.00 96.25 196 ARG A C 1
ATOM 1471 O O . ARG A 1 196 ? -17.746 -8.529 28.279 1.00 96.25 196 ARG A O 1
ATOM 1478 N N . ALA A 1 197 ? -15.898 -7.331 27.836 1.00 95.50 197 ALA A N 1
ATOM 1479 C CA . ALA A 1 197 ? -15.589 -7.027 29.231 1.00 95.50 197 ALA A CA 1
ATOM 1480 C C . ALA A 1 197 ? -16.694 -6.180 29.887 1.00 95.50 197 ALA A C 1
ATOM 1482 O O . ALA A 1 197 ? -17.126 -6.486 30.998 1.00 95.50 197 ALA A O 1
ATOM 1483 N N . ALA A 1 198 ? -17.212 -5.171 29.179 1.00 94.38 198 ALA A N 1
ATOM 1484 C CA . ALA A 1 198 ? -18.328 -4.351 29.646 1.00 94.38 198 ALA A CA 1
ATOM 1485 C C . ALA A 1 198 ? -19.616 -5.173 29.834 1.00 94.38 198 ALA A C 1
ATOM 1487 O O . ALA A 1 198 ? -20.313 -5.007 30.834 1.00 94.38 198 ALA A O 1
ATOM 1488 N N . GLN A 1 199 ? -19.914 -6.099 28.917 1.00 95.62 199 GLN A N 1
ATOM 1489 C CA . GLN A 1 199 ? -21.064 -6.998 29.039 1.00 95.62 199 GLN A CA 1
ATOM 1490 C C . GLN A 1 199 ? -20.924 -7.958 30.232 1.00 95.62 199 GLN A C 1
ATOM 1492 O O . GLN A 1 199 ? -21.897 -8.195 30.955 1.00 95.62 199 GLN A O 1
ATOM 1497 N N . ALA A 1 200 ? -19.720 -8.484 30.474 1.00 95.38 200 ALA A N 1
ATOM 1498 C CA . ALA A 1 200 ? -19.437 -9.320 31.638 1.00 95.38 200 ALA A CA 1
ATOM 1499 C C . ALA A 1 200 ? -19.605 -8.538 32.954 1.00 95.38 200 ALA A C 1
ATOM 1501 O O . ALA A 1 200 ? -20.234 -9.040 33.886 1.00 95.38 200 ALA A O 1
ATOM 1502 N N . ASP A 1 201 ? -19.119 -7.293 33.018 1.00 95.50 201 ASP A N 1
ATOM 1503 C CA . ASP A 1 201 ? -19.310 -6.423 34.187 1.00 95.50 201 ASP A CA 1
ATOM 1504 C C . ASP A 1 201 ? -20.794 -6.103 34.415 1.00 95.50 201 ASP A C 1
ATOM 1506 O O . ASP A 1 201 ? -21.290 -6.205 35.537 1.00 95.50 201 ASP A O 1
ATOM 1510 N N . GLN A 1 202 ? -21.545 -5.799 33.351 1.00 94.94 202 GLN A N 1
ATOM 1511 C CA . GLN A 1 202 ? -22.986 -5.560 33.450 1.00 94.94 202 GLN A CA 1
ATOM 1512 C C . GLN A 1 202 ? -23.737 -6.792 33.972 1.00 94.94 202 GLN A C 1
ATOM 1514 O O . GLN A 1 202 ? -24.631 -6.651 34.807 1.00 94.94 202 GLN A O 1
ATOM 1519 N N . THR A 1 203 ? -23.369 -7.987 33.508 1.00 95.56 203 THR A N 1
ATOM 1520 C CA . THR A 1 203 ? -23.965 -9.251 33.968 1.00 95.56 203 THR A CA 1
ATOM 1521 C C . THR A 1 203 ? -23.686 -9.465 35.453 1.00 95.56 203 THR A C 1
ATOM 1523 O O . THR A 1 203 ? -24.621 -9.651 36.226 1.00 95.56 203 THR A O 1
ATOM 1526 N N . ARG A 1 204 ? -22.431 -9.287 35.886 1.00 96.12 204 ARG A N 1
ATOM 1527 C CA . ARG A 1 204 ? -22.046 -9.377 37.301 1.00 96.12 204 ARG A CA 1
ATOM 1528 C C . ARG A 1 204 ? -22.801 -8.374 38.176 1.00 96.12 204 ARG A C 1
ATOM 1530 O O . ARG A 1 204 ? -23.236 -8.712 39.272 1.00 96.12 204 ARG A O 1
ATOM 1537 N N . ARG A 1 205 ? -22.983 -7.132 37.711 1.00 94.94 205 ARG A N 1
ATOM 1538 C CA . ARG A 1 205 ? -23.761 -6.117 38.444 1.00 94.94 205 ARG A CA 1
ATOM 1539 C C . ARG A 1 205 ? -25.224 -6.520 38.609 1.00 94.94 205 ARG A C 1
ATOM 1541 O O . ARG A 1 205 ? -25.784 -6.260 39.670 1.00 94.94 205 ARG A O 1
ATOM 1548 N N . ARG A 1 206 ? -25.828 -7.139 37.588 1.00 95.56 206 ARG A N 1
ATOM 1549 C CA . ARG A 1 206 ? -27.196 -7.673 37.667 1.00 95.56 206 ARG A CA 1
ATOM 1550 C C . ARG A 1 206 ? -27.277 -8.819 38.667 1.00 95.56 206 ARG A C 1
ATOM 1552 O O . ARG A 1 206 ? -28.082 -8.733 39.578 1.00 95.56 206 ARG A O 1
ATOM 1559 N N . GLU A 1 207 ? -26.372 -9.791 38.590 1.00 95.62 207 GLU A N 1
ATOM 1560 C CA . GLU A 1 207 ? -26.319 -10.907 39.545 1.00 95.62 207 GLU A CA 1
ATOM 1561 C C . GLU A 1 207 ? -26.173 -10.424 40.996 1.00 95.62 207 GLU A C 1
ATOM 1563 O O . GLU A 1 207 ? -26.871 -10.906 41.884 1.00 95.62 207 GLU A O 1
ATOM 1568 N N . ILE A 1 208 ? -25.312 -9.430 41.251 1.00 95.88 208 ILE A N 1
ATOM 1569 C CA . ILE A 1 208 ? -25.164 -8.826 42.586 1.00 95.88 208 ILE A CA 1
ATOM 1570 C C . ILE A 1 208 ? -26.450 -8.107 43.018 1.00 95.88 208 ILE A C 1
ATOM 1572 O O . ILE A 1 208 ? -26.825 -8.174 44.189 1.00 95.88 208 ILE A O 1
ATOM 1576 N N . ALA A 1 209 ? -27.113 -7.389 42.108 1.00 93.69 209 ALA A N 1
ATOM 1577 C CA . ALA A 1 209 ? -28.377 -6.721 42.406 1.00 93.69 209 ALA A CA 1
ATOM 1578 C C . ALA A 1 209 ? -29.487 -7.733 42.732 1.00 93.69 209 ALA A C 1
ATOM 1580 O O . ALA A 1 209 ? -30.190 -7.545 43.722 1.00 93.69 209 ALA A O 1
ATOM 1581 N N . ASP A 1 210 ? -29.580 -8.825 41.971 1.00 93.69 210 ASP A N 1
ATOM 1582 C CA . ASP A 1 210 ? -30.547 -9.905 42.180 1.00 93.69 210 ASP A CA 1
ATOM 1583 C C . ASP A 1 210 ? -30.291 -10.629 43.511 1.00 93.69 210 ASP A C 1
ATOM 1585 O O . ASP A 1 210 ? -31.220 -10.861 44.283 1.00 93.69 210 ASP A O 1
ATOM 1589 N N . GLN A 1 211 ? -29.025 -10.905 43.845 1.00 94.62 211 GLN A N 1
ATOM 1590 C CA . GLN A 1 211 ? -28.647 -11.467 45.148 1.00 94.62 211 GLN A CA 1
ATOM 1591 C C . GLN A 1 211 ? -29.064 -10.550 46.302 1.00 94.62 211 GLN A C 1
ATOM 1593 O O . GLN A 1 211 ? -29.643 -11.018 47.278 1.00 94.62 211 GLN A O 1
ATOM 1598 N N . ARG A 1 212 ? -28.817 -9.238 46.184 1.00 94.56 212 ARG A N 1
ATOM 1599 C CA . ARG A 1 212 ? -29.242 -8.258 47.196 1.00 94.56 212 ARG A CA 1
ATOM 1600 C C . ARG A 1 212 ? -30.759 -8.188 47.319 1.00 94.56 212 ARG A C 1
ATOM 1602 O O . ARG A 1 212 ? -31.254 -8.106 48.436 1.00 94.56 212 ARG A O 1
ATOM 1609 N N . ALA A 1 213 ? -31.489 -8.235 46.205 1.00 94.00 213 ALA A N 1
ATOM 1610 C CA . ALA A 1 213 ? -32.947 -8.273 46.218 1.00 94.00 213 ALA A CA 1
ATOM 1611 C C . ALA A 1 213 ? -33.462 -9.515 46.964 1.00 94.00 213 ALA A C 1
ATOM 1613 O O . ALA A 1 213 ? -34.283 -9.373 47.866 1.00 94.00 213 ALA A O 1
ATOM 1614 N N . ALA A 1 214 ? -32.903 -10.698 46.689 1.00 94.38 214 ALA A N 1
ATOM 1615 C CA . ALA A 1 214 ? -33.250 -11.931 47.398 1.00 94.38 214 ALA A CA 1
ATOM 1616 C C . ALA A 1 214 ? -32.914 -11.867 48.904 1.00 94.38 214 ALA A C 1
ATOM 1618 O O . ALA A 1 214 ? -33.691 -12.333 49.744 1.00 94.38 214 ALA A O 1
ATOM 1619 N N . THR A 1 215 ? -31.779 -11.259 49.272 1.00 95.00 215 THR A N 1
ATOM 1620 C CA . THR A 1 215 ? -31.440 -11.000 50.681 1.00 95.00 215 THR A CA 1
ATOM 1621 C C . THR A 1 215 ? -32.469 -10.080 51.332 1.00 95.00 215 THR A C 1
ATOM 1623 O O . THR A 1 215 ? -32.994 -10.430 52.386 1.00 95.00 215 THR A O 1
ATOM 1626 N N . PHE A 1 216 ? -32.829 -8.962 50.693 1.00 93.62 216 PHE A N 1
ATOM 1627 C CA . PHE A 1 216 ? -33.844 -8.050 51.220 1.00 93.62 216 PHE A CA 1
ATOM 1628 C C . PHE A 1 216 ? -35.216 -8.710 51.352 1.00 93.62 216 PHE A C 1
ATOM 1630 O O . PHE A 1 216 ? -35.895 -8.486 52.347 1.00 93.62 216 PHE A O 1
ATOM 1637 N N . GLU A 1 217 ? -35.631 -9.548 50.403 1.00 94.56 217 GLU A N 1
ATOM 1638 C CA . GLU A 1 217 ? -36.879 -10.311 50.514 1.00 94.56 217 GLU A CA 1
ATOM 1639 C C . GLU A 1 217 ? -36.864 -11.248 51.728 1.00 94.56 217 GLU A C 1
ATOM 1641 O O . GLU A 1 217 ? -37.846 -11.315 52.471 1.00 94.56 217 GLU A O 1
ATOM 1646 N N . THR A 1 218 ? -35.731 -11.912 51.971 1.00 94.62 218 THR A N 1
ATOM 1647 C CA . THR A 1 218 ? -35.536 -12.791 53.133 1.00 94.62 218 THR A CA 1
ATOM 1648 C C . THR A 1 218 ? -35.571 -12.001 54.444 1.00 94.62 218 THR A C 1
ATOM 1650 O O . THR A 1 218 ? -36.271 -12.388 55.379 1.00 94.62 218 THR A O 1
ATOM 1653 N N . GLU A 1 219 ? -34.870 -10.866 54.513 1.00 93.75 219 GLU A N 1
ATOM 1654 C CA . GLU A 1 219 ? -34.885 -9.966 55.673 1.00 93.75 219 GLU A CA 1
ATOM 1655 C C . GLU A 1 219 ? -36.292 -9.422 55.942 1.00 93.75 219 GLU A C 1
ATOM 1657 O O . GLU A 1 219 ? -36.748 -9.397 57.083 1.00 93.75 219 GLU A O 1
ATOM 1662 N N . LEU A 1 220 ? -37.024 -9.038 54.898 1.00 94.25 220 LEU A N 1
ATOM 1663 C CA . LEU A 1 220 ? -38.370 -8.486 55.016 1.00 94.25 220 LEU A CA 1
ATOM 1664 C C . LEU A 1 220 ? -39.378 -9.558 55.459 1.00 94.25 220 LEU A C 1
ATOM 1666 O O . LEU A 1 220 ? -40.269 -9.267 56.260 1.00 94.25 220 LEU A O 1
ATOM 1670 N N . ALA A 1 221 ? -39.214 -10.807 55.012 1.00 94.12 221 ALA A N 1
ATOM 1671 C CA . ALA A 1 221 ? -39.962 -11.951 55.532 1.00 94.12 221 ALA A CA 1
ATOM 1672 C C . ALA A 1 221 ? -39.646 -12.218 57.014 1.00 94.12 221 ALA A C 1
ATOM 1674 O O . ALA A 1 221 ? -40.570 -12.421 57.802 1.00 94.12 221 ALA A O 1
ATOM 1675 N N . ALA A 1 222 ? -38.373 -12.142 57.416 1.00 93.69 222 ALA A N 1
ATOM 1676 C CA . ALA A 1 222 ? -37.962 -12.295 58.811 1.00 93.69 222 ALA A CA 1
ATOM 1677 C C . ALA A 1 222 ? -38.525 -11.177 59.706 1.00 93.69 222 ALA A C 1
ATOM 1679 O O . ALA A 1 222 ? -39.042 -11.458 60.785 1.00 93.69 222 ALA A O 1
ATOM 1680 N N . VAL A 1 223 ? -38.507 -9.921 59.245 1.00 93.56 223 VAL A N 1
ATOM 1681 C CA . VAL A 1 223 ? -39.108 -8.783 59.962 1.00 93.56 223 VAL A CA 1
ATOM 1682 C C . VAL A 1 223 ? -40.621 -8.950 60.095 1.00 93.56 223 VAL A C 1
ATOM 1684 O O . VAL A 1 223 ? -41.165 -8.680 61.163 1.00 93.56 223 VAL A O 1
ATOM 1687 N N . ARG A 1 224 ? -41.315 -9.422 59.050 1.00 95.00 224 ARG A N 1
ATOM 1688 C CA . ARG A 1 224 ? -42.755 -9.728 59.126 1.00 95.00 224 ARG A CA 1
ATOM 1689 C C . ARG A 1 224 ? -43.043 -10.821 60.151 1.00 95.00 224 ARG A C 1
ATOM 1691 O O . ARG A 1 224 ? -43.886 -10.613 61.015 1.00 95.00 224 ARG A O 1
ATOM 1698 N N . ALA A 1 225 ? -42.296 -11.924 60.111 1.00 93.19 225 ALA A N 1
ATOM 1699 C CA . ALA A 1 225 ? -42.427 -12.999 61.089 1.00 93.19 225 ALA A CA 1
ATOM 1700 C C . ALA A 1 225 ? -42.153 -12.507 62.520 1.00 93.19 225 ALA A C 1
ATOM 1702 O O . ALA A 1 225 ? -42.880 -12.867 63.442 1.00 93.19 225 ALA A O 1
ATOM 1703 N N . HIS A 1 226 ? -41.152 -11.640 62.704 1.00 93.12 226 HIS A N 1
ATOM 1704 C CA . HIS A 1 226 ? -40.863 -11.036 64.001 1.00 93.12 226 HIS A CA 1
ATOM 1705 C C . HIS A 1 226 ? -41.997 -10.117 64.472 1.00 93.12 226 HIS A C 1
ATOM 1707 O O . HIS A 1 226 ? -42.404 -10.210 65.622 1.00 93.12 226 HIS A O 1
ATOM 1713 N N . LEU A 1 227 ? -42.561 -9.278 63.596 1.00 93.56 227 LEU A N 1
ATOM 1714 C CA . LEU A 1 227 ? -43.716 -8.437 63.928 1.00 93.56 227 LEU A CA 1
ATOM 1715 C C . LEU A 1 227 ? -44.950 -9.260 64.309 1.00 93.56 227 LEU A C 1
ATOM 1717 O O . LEU A 1 227 ? -45.647 -8.891 65.253 1.00 93.56 227 LEU A O 1
ATOM 1721 N N . ASP A 1 228 ? -45.225 -10.350 63.597 1.00 94.19 228 ASP A N 1
ATOM 1722 C CA . ASP A 1 228 ? -46.357 -11.226 63.899 1.00 94.19 228 ASP A CA 1
ATOM 1723 C C . ASP A 1 228 ? -46.148 -11.982 65.219 1.00 94.19 228 ASP A C 1
ATOM 1725 O O . ASP A 1 228 ? -47.085 -12.078 66.012 1.00 94.19 228 ASP A O 1
ATOM 1729 N N . ALA A 1 229 ? -44.918 -12.418 65.515 1.00 92.75 229 ALA A N 1
ATOM 1730 C CA . ALA A 1 229 ? -44.560 -12.976 66.820 1.00 92.75 229 ALA A CA 1
ATOM 1731 C C . ALA A 1 229 ? -44.749 -11.947 67.947 1.00 92.75 229 ALA A C 1
ATOM 1733 O O . ALA A 1 229 ? -45.455 -12.222 68.910 1.00 92.75 229 ALA A O 1
ATOM 1734 N N . THR A 1 230 ? -44.229 -10.725 67.791 1.00 92.06 230 THR A N 1
ATOM 1735 C CA . THR A 1 230 ? -44.387 -9.656 68.791 1.00 92.06 230 THR A CA 1
ATOM 1736 C C . THR A 1 230 ? -45.855 -9.268 68.994 1.00 92.06 230 THR A C 1
ATOM 1738 O O . THR A 1 230 ? -46.258 -8.932 70.105 1.00 92.06 230 THR A O 1
ATOM 1741 N N . ARG A 1 231 ? -46.687 -9.317 67.944 1.00 94.44 231 ARG A N 1
ATOM 1742 C CA . ARG A 1 231 ? -48.142 -9.126 68.070 1.00 94.44 231 ARG A CA 1
ATOM 1743 C C . ARG A 1 231 ? -48.790 -10.250 68.873 1.00 94.44 231 ARG A C 1
ATOM 1745 O O . ARG A 1 231 ? -49.571 -9.950 69.769 1.00 94.44 231 ARG A O 1
ATOM 1752 N N . ALA A 1 232 ? -48.446 -11.505 68.589 1.00 92.69 232 ALA A N 1
ATOM 1753 C CA . ALA A 1 232 ? -48.948 -12.652 69.342 1.00 92.69 232 ALA A CA 1
ATOM 1754 C C . ALA A 1 232 ? -48.520 -12.601 70.821 1.00 92.69 232 ALA A C 1
ATOM 1756 O O . ALA A 1 232 ? -49.337 -12.859 71.707 1.00 92.69 232 ALA A O 1
ATOM 1757 N N . ASP A 1 233 ? -47.277 -12.197 71.097 1.00 91.69 233 ASP A N 1
ATOM 1758 C CA . ASP A 1 233 ? -46.772 -11.978 72.455 1.00 91.69 233 ASP A CA 1
ATOM 1759 C C . ASP A 1 233 ? -47.545 -10.858 73.159 1.00 91.69 233 ASP A C 1
ATOM 1761 O O . ASP A 1 233 ? -47.926 -10.995 74.319 1.00 91.69 233 ASP A O 1
ATOM 1765 N N . LEU A 1 234 ? -47.832 -9.758 72.457 1.00 92.75 234 LEU A N 1
ATOM 1766 C CA . LEU A 1 234 ? -48.581 -8.629 73.003 1.00 92.75 234 LEU A CA 1
ATOM 1767 C C . LEU A 1 234 ? -50.049 -8.982 73.284 1.00 92.75 234 LEU A C 1
ATOM 1769 O O . LEU A 1 234 ? -50.585 -8.574 74.315 1.00 92.75 234 LEU A O 1
ATOM 1773 N N . ASP A 1 235 ? -50.694 -9.758 72.416 1.00 93.62 235 ASP A N 1
ATOM 1774 C CA . ASP A 1 235 ? -52.047 -10.268 72.656 1.00 93.62 235 ASP A CA 1
ATOM 1775 C C . ASP A 1 235 ? -52.069 -11.272 73.818 1.00 93.62 235 ASP A C 1
ATOM 1777 O O . ASP A 1 235 ? -52.970 -11.222 74.659 1.00 93.62 235 ASP A O 1
ATOM 1781 N N . THR A 1 236 ? -51.034 -12.108 73.943 1.00 93.00 236 THR A N 1
ATOM 1782 C CA . THR A 1 236 ? -50.851 -13.005 75.094 1.00 93.00 236 THR A CA 1
ATOM 1783 C C . THR A 1 236 ? -50.663 -12.214 76.389 1.00 93.00 236 THR A C 1
ATOM 1785 O O . THR A 1 236 ? -51.342 -12.489 77.377 1.00 93.00 236 THR A O 1
ATOM 1788 N N . ALA A 1 237 ? -49.807 -11.190 76.389 1.00 90.00 237 ALA A N 1
ATOM 1789 C CA . ALA A 1 237 ? -49.573 -10.327 77.544 1.00 90.00 237 ALA A CA 1
ATOM 1790 C C . ALA A 1 237 ? -50.835 -9.545 77.944 1.00 90.00 237 ALA A C 1
ATOM 1792 O O . ALA A 1 237 ? -51.124 -9.389 79.131 1.00 90.00 237 ALA A O 1
ATOM 1793 N N . ARG A 1 238 ? -51.635 -9.090 76.970 1.00 93.06 238 ARG A N 1
ATOM 1794 C CA . ARG A 1 238 ? -52.947 -8.476 77.227 1.00 93.06 238 ARG A CA 1
ATOM 1795 C C . ARG A 1 238 ? -53.907 -9.461 77.879 1.00 93.06 238 ARG A C 1
ATOM 1797 O O . ARG A 1 238 ? -54.505 -9.115 78.892 1.00 93.06 238 ARG A O 1
ATOM 1804 N N . ALA A 1 239 ? -54.017 -10.678 77.347 1.00 90.94 239 ALA A N 1
ATOM 1805 C CA . ALA A 1 239 ? -54.863 -11.719 77.924 1.00 90.94 239 ALA A CA 1
ATOM 1806 C C . ALA A 1 239 ? -54.432 -12.079 79.356 1.00 90.94 239 ALA A C 1
ATOM 1808 O O . ALA A 1 239 ? -55.285 -12.203 80.232 1.00 90.94 239 ALA A O 1
ATOM 1809 N N . GLN A 1 240 ? -53.123 -12.175 79.614 1.00 91.88 240 GLN A N 1
ATOM 1810 C CA . GLN A 1 240 ? -52.572 -12.367 80.959 1.00 91.88 240 GLN A CA 1
ATOM 1811 C C . GLN A 1 240 ? -52.930 -11.205 81.888 1.00 91.88 240 GLN A C 1
ATOM 1813 O O . GLN A 1 240 ? -53.436 -11.443 82.976 1.00 91.88 240 GLN A O 1
ATOM 1818 N N . THR A 1 241 ? -52.756 -9.959 81.441 1.00 89.94 241 THR A N 1
ATOM 1819 C CA . THR A 1 241 ? -53.097 -8.767 82.238 1.00 89.94 241 THR A CA 1
ATOM 1820 C C . THR A 1 241 ? -54.590 -8.725 82.578 1.00 89.94 241 THR A C 1
ATOM 1822 O O . THR A 1 241 ? -54.957 -8.409 83.707 1.00 89.94 241 THR A O 1
ATOM 1825 N N . THR A 1 242 ? -55.468 -9.061 81.626 1.00 91.50 242 THR A N 1
ATOM 1826 C CA . THR A 1 242 ? -56.914 -9.170 81.875 1.00 91.50 242 THR A CA 1
ATOM 1827 C C . THR A 1 242 ? -57.219 -10.290 82.868 1.00 91.50 242 THR A C 1
ATOM 1829 O O . THR A 1 242 ? -57.950 -10.059 83.824 1.00 91.50 242 THR A O 1
ATOM 1832 N N . ALA A 1 243 ? -56.607 -11.466 82.709 1.00 90.12 243 ALA A N 1
ATOM 1833 C CA . ALA A 1 243 ? -56.792 -12.580 83.635 1.00 90.12 243 ALA A CA 1
ATOM 1834 C C . ALA A 1 243 ? -56.301 -12.252 85.057 1.00 90.12 243 ALA A C 1
ATOM 1836 O O . ALA A 1 243 ? -56.980 -12.578 86.027 1.00 90.12 243 ALA A O 1
ATOM 1837 N N . GLU A 1 244 ? -55.156 -11.580 85.201 1.00 88.69 244 GLU A N 1
ATOM 1838 C CA . GLU A 1 244 ? -54.651 -11.096 86.492 1.00 88.69 244 GLU A CA 1
ATOM 1839 C C . GLU A 1 244 ? -55.576 -10.040 87.105 1.00 88.69 244 GLU A C 1
ATOM 1841 O O . GLU A 1 244 ? -55.816 -10.049 88.312 1.00 88.69 244 GLU A O 1
ATOM 1846 N N . HIS A 1 245 ? -56.133 -9.142 86.287 1.00 90.50 245 HIS A N 1
ATOM 1847 C CA . HIS A 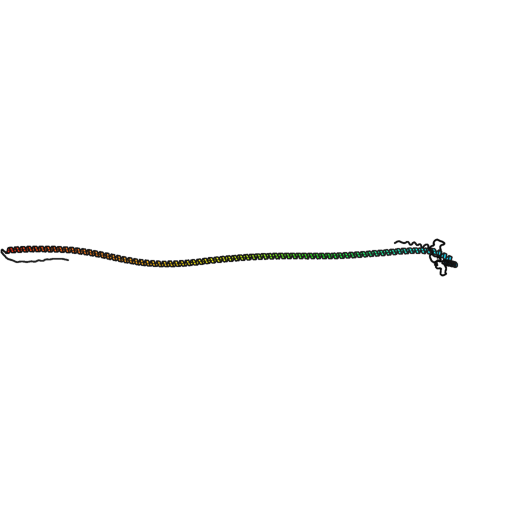1 245 ? -57.109 -8.158 86.743 1.00 90.50 245 HIS A CA 1
ATOM 1848 C C . HIS A 1 245 ? -58.389 -8.825 87.263 1.00 90.50 245 HIS A C 1
ATOM 1850 O O . HIS A 1 245 ? -58.833 -8.500 88.364 1.00 90.50 245 HIS A O 1
ATOM 1856 N N . ASP A 1 246 ? -58.927 -9.801 86.530 1.00 89.44 246 ASP A N 1
ATOM 1857 C CA . ASP A 1 246 ? -60.107 -10.571 86.936 1.00 89.44 246 ASP A CA 1
ATOM 1858 C C . ASP A 1 246 ? -59.834 -11.387 88.209 1.00 89.44 246 ASP A C 1
ATOM 1860 O O . ASP A 1 246 ? -60.668 -11.430 89.116 1.00 89.44 246 ASP A O 1
ATOM 1864 N N . GLN A 1 247 ? -58.644 -11.990 88.326 1.00 89.75 247 GLN A N 1
ATOM 1865 C CA . GLN A 1 247 ? -58.206 -12.665 89.552 1.00 89.75 247 GLN A CA 1
ATOM 1866 C C . GLN A 1 247 ? -58.118 -11.697 90.731 1.00 89.75 247 GLN A C 1
ATOM 1868 O O . GLN A 1 247 ? -58.535 -12.048 91.835 1.00 89.75 247 GLN A O 1
ATOM 1873 N N . ARG A 1 248 ? -57.614 -10.476 90.512 1.00 90.12 248 ARG A N 1
ATOM 1874 C CA . ARG A 1 248 ? -57.549 -9.446 91.552 1.00 90.12 248 ARG A CA 1
ATOM 1875 C C . ARG A 1 248 ? -58.945 -9.039 92.016 1.00 90.12 248 ARG A C 1
ATOM 1877 O O . ARG A 1 248 ? -59.179 -9.035 93.217 1.00 90.12 248 ARG A O 1
ATOM 1884 N N . ILE A 1 249 ? -59.878 -8.795 91.095 1.00 91.75 249 ILE A N 1
ATOM 1885 C CA . ILE A 1 249 ? -61.284 -8.496 91.422 1.00 91.75 249 ILE A CA 1
ATOM 1886 C C . ILE A 1 249 ? -61.923 -9.660 92.195 1.00 91.75 249 ILE A C 1
ATOM 1888 O O . ILE A 1 249 ? -62.596 -9.457 93.206 1.00 91.75 249 ILE A O 1
ATOM 1892 N N . ALA A 1 250 ? -61.698 -10.903 91.762 1.00 88.50 250 ALA A N 1
ATOM 1893 C CA . ALA A 1 250 ? -62.221 -12.079 92.454 1.00 88.50 250 ALA A CA 1
ATOM 1894 C C . ALA A 1 250 ? -61.653 -12.219 93.879 1.00 88.50 250 ALA A C 1
ATOM 1896 O O . ALA A 1 250 ? -62.398 -12.558 94.805 1.00 88.50 250 ALA A O 1
ATOM 1897 N N . ALA A 1 251 ? -60.359 -11.935 94.061 1.00 87.19 251 ALA A N 1
ATOM 1898 C CA . ALA A 1 251 ? -59.698 -11.919 95.361 1.00 87.19 251 ALA A CA 1
ATOM 1899 C C . ALA A 1 251 ? -60.216 -10.780 96.255 1.00 87.19 251 ALA A C 1
ATOM 1901 O O . ALA A 1 251 ? -60.502 -11.024 97.426 1.00 87.19 251 ALA A O 1
ATOM 1902 N N . GLU A 1 252 ? -60.416 -9.575 95.710 1.00 89.75 252 GLU A N 1
ATOM 1903 C CA . GLU A 1 252 ? -61.038 -8.435 96.401 1.00 89.75 252 GLU A CA 1
ATOM 1904 C C . GLU A 1 252 ? -62.442 -8.811 96.907 1.00 89.75 252 GLU A C 1
ATOM 1906 O O . GLU A 1 252 ? -62.714 -8.716 98.103 1.00 89.75 252 GLU A O 1
ATOM 1911 N N . HIS A 1 253 ? -63.295 -9.394 96.060 1.00 89.62 253 HIS A N 1
ATOM 1912 C CA . HIS A 1 253 ? -64.613 -9.885 96.482 1.00 89.62 253 HIS A CA 1
ATOM 1913 C C . HIS A 1 253 ? -64.560 -11.035 97.495 1.00 89.62 253 HIS A C 1
ATOM 1915 O O . HIS A 1 253 ? -65.516 -11.266 98.242 1.00 89.62 253 HIS A O 1
ATOM 1921 N N . GLN A 1 254 ? -63.499 -11.842 97.499 1.00 89.00 254 GLN A N 1
ATOM 1922 C CA . GLN A 1 254 ? -63.310 -12.879 98.512 1.00 89.00 254 GLN A CA 1
ATOM 1923 C C . GLN A 1 254 ? -62.891 -12.273 99.856 1.00 89.00 254 GLN A C 1
ATOM 1925 O O . GLN A 1 254 ? -63.374 -12.736 100.892 1.00 89.00 254 GLN A O 1
ATOM 1930 N N . LEU A 1 255 ? -62.054 -11.233 99.847 1.00 87.94 255 LEU A N 1
ATOM 1931 C CA . LEU A 1 255 ? -61.713 -10.455 101.037 1.00 87.94 255 LEU A CA 1
ATOM 1932 C C . LEU A 1 255 ? -62.954 -9.765 101.607 1.00 87.94 255 LEU A C 1
ATOM 1934 O O . LEU A 1 255 ? -63.259 -9.995 102.769 1.00 87.94 255 LEU A O 1
ATOM 1938 N N . GLU A 1 256 ? -63.751 -9.072 100.787 1.00 89.69 256 GLU A N 1
ATOM 1939 C CA . GLU A 1 256 ? -65.015 -8.445 101.218 1.00 89.69 256 GLU A CA 1
ATOM 1940 C C . GLU A 1 256 ? -65.974 -9.455 101.866 1.00 89.69 256 GLU A C 1
ATOM 1942 O O . GLU A 1 256 ? -66.544 -9.201 102.927 1.00 89.69 256 GLU A O 1
ATOM 1947 N N . ARG A 1 257 ? -66.127 -10.643 101.264 1.00 87.94 257 ARG A N 1
ATOM 1948 C CA . ARG A 1 257 ? -66.934 -11.731 101.843 1.00 87.94 257 ARG A CA 1
ATOM 1949 C C . ARG A 1 257 ? -66.363 -12.241 103.165 1.00 87.94 257 ARG A C 1
ATOM 1951 O O . ARG A 1 257 ? -67.127 -12.609 104.057 1.00 87.94 257 ARG A O 1
ATOM 1958 N N . THR A 1 258 ? -65.041 -12.297 103.288 1.00 85.38 258 THR A N 1
ATOM 1959 C CA . THR A 1 258 ? -64.366 -12.735 104.516 1.00 85.38 258 THR A CA 1
ATOM 1960 C C . THR A 1 258 ? -64.504 -11.686 105.616 1.00 85.38 258 THR A C 1
ATOM 1962 O O . THR A 1 258 ? -64.797 -12.051 106.750 1.00 85.38 258 THR A O 1
ATOM 1965 N N . ASP A 1 259 ? -64.396 -10.400 105.287 1.00 89.06 259 ASP A N 1
ATOM 1966 C CA . ASP A 1 259 ? -64.602 -9.286 106.213 1.00 89.06 259 ASP A CA 1
ATOM 1967 C C . ASP A 1 259 ? -66.054 -9.201 106.683 1.00 89.06 259 ASP A C 1
ATOM 1969 O O . ASP A 1 259 ? -66.298 -9.088 107.884 1.00 89.06 259 ASP A O 1
ATOM 1973 N N . ALA A 1 260 ? -67.024 -9.364 105.777 1.00 86.62 260 ALA A N 1
ATOM 1974 C CA . ALA A 1 260 ? -68.436 -9.473 106.140 1.00 86.62 260 ALA A CA 1
ATOM 1975 C C . ALA A 1 260 ? -68.674 -10.653 107.097 1.00 86.62 260 ALA A C 1
ATOM 1977 O O . ALA A 1 260 ? -69.302 -10.494 108.142 1.00 86.62 260 ALA A O 1
ATOM 1978 N N . ARG A 1 261 ? -68.090 -11.824 106.806 1.00 88.25 261 ARG A N 1
ATOM 1979 C CA . ARG A 1 261 ? -68.171 -12.998 107.686 1.00 88.25 261 ARG A CA 1
ATOM 1980 C C . ARG A 1 261 ? -67.495 -12.766 109.038 1.00 88.25 261 ARG A C 1
ATOM 1982 O O . ARG A 1 261 ? -68.019 -13.216 110.051 1.00 88.25 261 ARG A O 1
ATOM 1989 N N . ASN A 1 262 ? -66.353 -12.083 109.077 1.00 84.81 262 ASN A N 1
ATOM 1990 C CA . ASN A 1 262 ? -65.678 -11.720 110.323 1.00 84.81 262 ASN A CA 1
ATOM 1991 C C . ASN A 1 262 ? -66.510 -10.725 111.140 1.00 84.81 262 ASN A C 1
ATOM 1993 O O . ASN A 1 262 ? -66.581 -10.862 112.359 1.00 84.81 262 ASN A O 1
ATOM 1997 N N . SER A 1 263 ? -67.174 -9.762 110.495 1.00 87.50 263 SER A N 1
ATOM 1998 C CA . SER A 1 263 ? -68.088 -8.819 111.149 1.00 87.50 263 SER A CA 1
ATOM 1999 C C . SER A 1 263 ? -69.314 -9.529 111.738 1.00 87.50 263 SER A C 1
ATOM 2001 O O . SER A 1 263 ? -69.651 -9.311 112.905 1.00 87.50 263 SER A O 1
ATOM 2003 N N . ASP A 1 264 ? -69.910 -10.459 110.989 1.00 88.94 264 ASP A N 1
ATOM 2004 C CA . ASP A 1 264 ? -71.007 -11.309 111.462 1.00 88.94 264 ASP A CA 1
ATOM 2005 C C . ASP A 1 264 ? -70.571 -12.190 112.638 1.00 88.94 264 ASP A C 1
ATOM 2007 O O . ASP A 1 264 ? -71.253 -12.246 113.662 1.00 88.94 264 ASP A O 1
ATOM 2011 N N . LEU A 1 265 ? -69.410 -12.847 112.535 1.00 87.56 265 LEU A N 1
ATOM 2012 C CA . LEU A 1 265 ? -68.843 -13.651 113.621 1.00 87.56 265 LEU A CA 1
ATOM 2013 C C . LEU A 1 265 ? -68.533 -12.801 114.856 1.00 87.56 265 LEU A C 1
ATOM 2015 O O . LEU A 1 265 ? -68.822 -13.225 115.970 1.00 87.56 265 LEU A O 1
ATOM 2019 N N . THR A 1 266 ? -68.001 -11.591 114.683 1.00 88.62 266 THR A N 1
ATOM 2020 C CA . THR A 1 266 ? -67.763 -10.652 115.792 1.00 88.62 266 THR A CA 1
ATOM 2021 C C . THR A 1 266 ? -69.076 -10.283 116.481 1.00 88.62 266 THR A C 1
ATOM 2023 O O . THR A 1 266 ? -69.153 -10.270 117.708 1.00 88.62 266 THR A O 1
ATOM 2026 N N . THR A 1 267 ? -70.134 -10.062 115.700 1.00 86.38 267 THR A N 1
ATOM 2027 C CA . THR A 1 267 ? -71.479 -9.783 116.216 1.00 86.38 267 THR A CA 1
ATOM 2028 C C . THR A 1 267 ? -72.056 -10.987 116.965 1.00 86.38 267 THR A C 1
ATOM 2030 O O . THR A 1 267 ? -72.594 -10.824 118.058 1.00 86.38 267 THR A O 1
ATOM 2033 N N . GLN A 1 268 ? -71.893 -12.206 116.441 1.00 83.31 268 GLN A N 1
ATOM 2034 C CA . GLN A 1 268 ? -72.291 -13.444 117.126 1.00 83.31 268 GLN A CA 1
ATOM 2035 C C . GLN A 1 268 ? -71.507 -13.664 118.426 1.00 83.31 268 GLN A C 1
ATOM 2037 O O . GLN A 1 268 ? -72.085 -14.089 119.425 1.00 83.31 268 GLN A O 1
ATOM 2042 N N . ILE A 1 269 ? -70.209 -13.349 118.452 1.00 87.19 269 ILE A N 1
ATOM 2043 C CA . ILE A 1 269 ? -69.396 -13.390 119.675 1.00 87.19 269 ILE A CA 1
ATOM 2044 C C . ILE A 1 269 ? -69.936 -12.387 120.703 1.00 87.19 269 ILE A C 1
ATOM 2046 O O . ILE A 1 269 ? -70.160 -12.763 121.848 1.00 87.19 269 ILE A O 1
ATOM 2050 N N . ALA A 1 270 ? -70.232 -11.147 120.305 1.00 86.38 270 ALA A N 1
ATOM 2051 C CA . ALA A 1 270 ? -70.812 -10.154 121.212 1.00 86.38 270 ALA A CA 1
ATOM 2052 C C . ALA A 1 270 ? -72.196 -10.581 121.740 1.00 86.38 270 ALA A C 1
ATOM 2054 O O . ALA A 1 270 ? -72.489 -10.427 122.924 1.00 86.38 270 ALA A O 1
ATOM 2055 N N . GLN A 1 271 ? -73.039 -11.170 120.886 1.00 85.38 271 GLN A N 1
ATOM 2056 C CA . GLN A 1 271 ? -74.350 -11.700 121.277 1.00 85.38 271 GLN A CA 1
ATOM 2057 C C . GLN A 1 271 ? -74.235 -12.895 122.232 1.00 85.38 271 GLN A C 1
ATOM 2059 O O . GLN A 1 271 ? -74.968 -12.967 123.216 1.00 85.38 271 GLN A O 1
ATOM 2064 N N . THR A 1 272 ? -73.313 -13.825 121.975 1.00 82.50 272 THR A N 1
ATOM 2065 C CA . THR A 1 272 ? -73.076 -14.976 122.862 1.00 82.50 272 THR A CA 1
ATOM 2066 C C . THR A 1 272 ? -72.460 -14.554 124.194 1.00 82.50 272 THR A C 1
ATOM 2068 O O . THR A 1 272 ? -72.841 -15.104 125.223 1.00 82.50 272 THR A O 1
ATOM 2071 N N . GLN A 1 273 ? -71.588 -13.542 124.209 1.00 88.44 273 GLN A N 1
ATOM 2072 C CA . GLN A 1 273 ? -71.080 -12.930 125.441 1.00 88.44 273 GLN A CA 1
ATOM 2073 C C . GLN A 1 273 ? -72.204 -12.265 126.244 1.00 88.44 273 GLN A C 1
ATOM 2075 O O . GLN A 1 273 ? -72.356 -12.565 127.422 1.00 88.44 273 GLN A O 1
ATOM 2080 N N . ALA A 1 274 ? -73.067 -11.469 125.606 1.00 83.06 274 ALA A N 1
ATOM 2081 C CA . ALA A 1 274 ? -74.222 -10.867 126.275 1.00 83.06 274 ALA A CA 1
ATOM 2082 C C . ALA A 1 274 ? -75.201 -11.921 126.832 1.00 83.06 274 ALA A C 1
ATOM 2084 O O . ALA A 1 274 ? -75.738 -11.767 127.932 1.00 83.06 274 ALA A O 1
ATOM 2085 N N . ALA A 1 275 ? -75.413 -13.021 126.101 1.00 82.38 275 ALA A N 1
ATOM 2086 C CA . ALA A 1 275 ? -76.210 -14.150 126.575 1.00 82.38 275 ALA A CA 1
ATOM 2087 C C . ALA A 1 275 ? -75.552 -14.855 127.776 1.00 82.38 275 ALA A C 1
ATOM 2089 O O . ALA A 1 275 ? -76.247 -15.222 128.723 1.00 82.38 275 ALA A O 1
ATOM 2090 N N . LEU A 1 276 ? -74.223 -15.005 127.771 1.00 88.06 276 LEU A N 1
ATOM 2091 C CA . LEU A 1 276 ? -73.461 -15.579 128.883 1.00 88.06 276 LEU A CA 1
ATOM 2092 C C . LEU A 1 276 ? -73.506 -14.686 130.133 1.00 88.06 276 LEU A C 1
ATOM 2094 O O . LEU A 1 276 ? -73.700 -15.196 131.237 1.00 88.06 276 LEU A O 1
ATOM 2098 N N . ASP A 1 277 ? -73.384 -13.369 129.973 1.00 86.62 277 ASP A N 1
ATOM 2099 C CA . ASP A 1 277 ? -73.491 -12.395 131.067 1.00 86.62 277 ASP A CA 1
ATOM 2100 C C . ASP A 1 277 ? -74.901 -12.396 131.676 1.00 86.62 277 ASP A C 1
ATOM 2102 O O . ASP A 1 277 ? -75.063 -12.382 132.900 1.00 86.62 277 ASP A O 1
ATOM 2106 N N . THR A 1 278 ? -75.929 -12.502 130.828 1.00 85.12 278 THR A N 1
ATOM 2107 C CA . THR A 1 278 ? -77.327 -12.650 131.264 1.00 85.12 278 THR A CA 1
ATOM 2108 C C . THR A 1 278 ? -77.516 -13.947 132.050 1.00 85.12 278 THR A C 1
ATOM 2110 O O . THR A 1 278 ? -77.999 -13.912 133.178 1.00 85.12 278 THR A O 1
ATOM 2113 N N . ALA A 1 279 ? -77.049 -15.085 131.524 1.00 79.00 279 ALA A N 1
ATOM 2114 C CA . ALA A 1 279 ? -77.136 -16.374 132.211 1.00 79.00 279 ALA A CA 1
ATOM 2115 C C . ALA A 1 279 ? -76.361 -16.393 133.542 1.00 79.00 279 ALA A C 1
ATOM 2117 O O . ALA A 1 279 ? -76.791 -17.020 134.511 1.00 79.00 279 ALA A O 1
ATOM 2118 N N . THR A 1 280 ? -75.229 -15.689 133.613 1.00 84.88 280 THR A N 1
ATOM 2119 C CA . THR A 1 280 ? -74.448 -15.528 134.848 1.00 84.88 280 THR A CA 1
ATOM 2120 C C . THR A 1 280 ? -75.220 -14.699 135.871 1.00 84.88 280 THR A C 1
ATOM 2122 O O . THR A 1 280 ? -75.322 -15.099 137.030 1.00 84.88 280 THR A O 1
ATOM 2125 N N . THR A 1 281 ? -75.839 -13.603 135.431 1.00 84.62 281 THR A N 1
ATOM 2126 C CA . THR A 1 281 ? -76.702 -12.763 136.271 1.00 84.62 281 THR A CA 1
ATOM 2127 C C . THR A 1 281 ? -77.901 -13.555 136.799 1.00 84.62 281 THR A C 1
ATOM 2129 O O . THR A 1 281 ? -78.182 -13.516 137.997 1.00 84.62 281 THR A O 1
ATOM 2132 N N . ASP A 1 282 ? -78.569 -14.331 135.945 1.00 80.88 282 ASP A N 1
ATOM 2133 C CA . ASP A 1 282 ? -79.703 -15.179 136.327 1.00 80.88 282 ASP A CA 1
ATOM 2134 C C . ASP A 1 282 ? -79.290 -16.260 137.334 1.00 80.88 282 ASP A C 1
ATOM 2136 O O . ASP A 1 282 ? -79.988 -16.493 138.324 1.00 80.88 282 ASP A O 1
ATOM 2140 N N . ARG A 1 283 ? -78.126 -16.891 137.133 1.00 87.19 283 ARG A N 1
ATOM 2141 C CA . ARG A 1 283 ? -77.548 -17.852 138.084 1.00 87.19 283 ARG A CA 1
ATOM 2142 C C . ARG A 1 283 ? -77.264 -17.199 139.436 1.00 87.19 283 ARG A C 1
ATOM 2144 O O . ARG A 1 283 ? -77.573 -17.788 140.474 1.00 87.19 283 ARG A O 1
ATOM 2151 N N . ASP A 1 284 ? -76.683 -16.005 139.450 1.00 85.62 284 ASP A N 1
ATOM 2152 C CA . ASP A 1 284 ? -76.350 -15.294 140.686 1.00 85.62 284 ASP A CA 1
ATOM 2153 C C . ASP A 1 284 ? -77.625 -14.857 141.428 1.00 85.62 284 ASP A C 1
ATOM 2155 O O . ASP A 1 284 ? -77.720 -15.028 142.646 1.00 85.62 284 ASP A O 1
ATOM 2159 N N . GLN A 1 285 ? -78.659 -14.417 140.702 1.00 80.88 285 GLN A N 1
ATOM 2160 C CA . GLN A 1 285 ? -79.988 -14.152 141.260 1.00 80.88 285 GLN A CA 1
ATOM 2161 C C . GLN A 1 285 ? -80.652 -15.419 141.811 1.00 80.88 285 GLN A C 1
ATOM 2163 O O . GLN A 1 285 ? -81.220 -15.385 142.904 1.00 80.88 285 GLN A O 1
ATOM 2168 N N . ALA A 1 286 ? -80.578 -16.544 141.097 1.00 76.31 286 ALA A N 1
ATOM 2169 C CA . ALA A 1 286 ? -81.095 -17.826 141.571 1.00 76.31 286 ALA A CA 1
ATOM 2170 C C . ALA A 1 286 ? -80.362 -18.294 142.839 1.00 76.31 286 ALA A C 1
ATOM 2172 O O . ALA A 1 286 ? -80.997 -18.760 143.783 1.00 76.31 286 ALA A O 1
ATOM 2173 N N . THR A 1 287 ? -79.045 -18.090 142.903 1.00 84.88 287 THR A N 1
ATOM 2174 C CA . THR A 1 287 ? -78.220 -18.401 144.080 1.00 84.88 287 THR A CA 1
ATOM 2175 C C . THR A 1 287 ? -78.579 -17.506 145.268 1.00 84.88 287 THR A C 1
ATOM 2177 O O . THR A 1 287 ? -78.699 -17.990 146.393 1.00 84.88 287 THR A O 1
ATOM 2180 N N . ALA A 1 288 ? -78.805 -16.210 145.035 1.00 79.38 288 ALA A N 1
ATOM 2181 C CA . ALA A 1 288 ? -79.267 -15.283 146.064 1.00 79.38 288 ALA A CA 1
ATOM 2182 C C . ALA A 1 288 ? -80.668 -15.652 146.584 1.00 79.38 288 ALA A C 1
ATOM 2184 O O . ALA A 1 288 ? -80.883 -15.666 147.794 1.00 79.38 288 ALA A O 1
ATOM 2185 N N . ARG A 1 289 ? -81.599 -16.024 145.692 1.00 83.12 289 ARG A N 1
ATOM 2186 C CA . ARG A 1 289 ? -82.935 -16.523 146.067 1.00 83.12 289 ARG A CA 1
ATOM 2187 C C . ARG A 1 289 ? -82.857 -17.819 146.871 1.00 83.12 289 ARG A C 1
ATOM 2189 O O . ARG A 1 289 ? -83.568 -17.946 147.858 1.00 83.12 289 ARG A O 1
ATOM 2196 N N . ALA A 1 290 ? -81.984 -18.750 146.485 1.00 78.69 290 ALA A N 1
ATOM 2197 C CA . ALA A 1 290 ? -81.770 -19.988 147.229 1.00 78.69 290 ALA A CA 1
ATOM 2198 C C . ALA A 1 290 ? -81.259 -19.710 148.651 1.00 78.69 290 ALA A C 1
ATOM 2200 O O . ALA A 1 290 ? -81.805 -20.260 149.597 1.00 78.69 290 ALA A O 1
ATOM 2201 N N . ARG A 1 291 ? -80.283 -18.803 148.820 1.00 83.69 291 ARG A N 1
ATOM 2202 C CA . ARG A 1 291 ? -79.810 -18.377 150.151 1.00 83.69 291 ARG A CA 1
ATOM 2203 C C . ARG A 1 291 ? -80.914 -17.727 150.980 1.00 83.69 291 ARG A C 1
ATOM 2205 O O . ARG A 1 291 ? -81.100 -18.112 152.124 1.00 83.69 291 ARG A O 1
ATOM 2212 N N . ALA A 1 292 ? -81.680 -16.810 150.388 1.00 78.44 292 ALA A N 1
ATOM 2213 C CA . ALA A 1 292 ? -82.788 -16.157 151.078 1.00 78.44 292 ALA A CA 1
ATOM 2214 C C . ALA A 1 292 ? -83.861 -17.159 151.540 1.00 78.44 292 ALA A C 1
ATOM 2216 O O . ALA A 1 292 ? -84.386 -17.024 152.640 1.00 78.44 292 ALA A O 1
ATOM 2217 N N . LEU A 1 293 ? -84.166 -18.179 150.728 1.00 78.88 293 LEU A N 1
ATOM 2218 C CA . LEU A 1 293 ? -85.074 -19.262 151.114 1.00 78.88 293 LEU A CA 1
ATOM 2219 C C . LEU A 1 293 ? -84.498 -20.115 152.249 1.00 78.88 293 LEU A C 1
ATOM 2221 O O . LEU A 1 293 ? -85.239 -20.469 153.158 1.00 78.88 293 LEU A O 1
ATOM 2225 N N . THR A 1 294 ? -83.196 -20.410 152.231 1.00 82.19 294 THR A N 1
ATOM 2226 C CA . THR A 1 294 ? -82.522 -21.114 153.333 1.00 82.19 294 THR A CA 1
ATOM 2227 C C . THR A 1 294 ? -82.574 -20.311 154.634 1.00 82.19 294 THR A C 1
ATOM 2229 O O . THR A 1 294 ? -82.902 -20.873 155.674 1.00 82.19 294 THR A O 1
ATOM 2232 N N . ASP A 1 295 ? -82.319 -19.002 154.580 1.00 80.31 295 ASP A N 1
ATOM 2233 C CA . ASP A 1 295 ? -82.394 -18.119 155.751 1.00 80.31 295 ASP A CA 1
ATOM 2234 C C . ASP A 1 295 ? -83.832 -18.035 156.291 1.00 80.31 295 ASP A C 1
ATOM 2236 O O . ASP A 1 295 ? -84.054 -18.109 157.498 1.00 80.31 295 ASP A O 1
ATOM 2240 N N . GLN A 1 296 ? -84.832 -17.941 155.404 1.00 76.19 296 GLN A N 1
ATOM 2241 C CA . GLN A 1 296 ? -86.249 -17.993 155.785 1.00 76.19 296 GLN A CA 1
ATOM 2242 C C . GLN A 1 296 ? -86.625 -19.326 156.440 1.00 76.19 296 GLN A C 1
ATOM 2244 O O . GLN A 1 296 ? -87.400 -19.328 157.396 1.00 76.19 296 GLN A O 1
ATOM 2249 N N . LEU A 1 297 ? -86.071 -20.442 155.955 1.00 77.94 297 LEU A N 1
ATOM 2250 C CA . LEU A 1 297 ? -86.286 -21.762 156.545 1.00 77.94 297 LEU A CA 1
ATOM 2251 C C . LEU A 1 297 ? -85.700 -21.830 157.962 1.00 77.94 297 LEU A C 1
ATOM 2253 O O . LEU A 1 297 ? -86.397 -22.248 158.878 1.00 77.94 297 LEU A O 1
ATOM 2257 N N . ALA A 1 298 ? -84.477 -21.328 158.159 1.00 76.94 298 ALA A N 1
ATOM 2258 C CA . ALA A 1 298 ? -83.825 -21.286 159.468 1.00 76.94 298 ALA A CA 1
ATOM 2259 C C . ALA A 1 298 ? -84.589 -20.409 160.480 1.00 76.94 298 ALA A C 1
ATOM 2261 O O . ALA A 1 298 ? -84.716 -20.767 161.649 1.00 76.94 298 ALA A O 1
ATOM 2262 N N . VAL A 1 299 ? -85.147 -19.276 160.035 1.00 77.94 299 VAL A N 1
ATOM 2263 C CA . VAL A 1 299 ? -86.005 -18.420 160.875 1.00 77.94 299 VAL A CA 1
ATOM 2264 C C . VAL A 1 299 ? -87.319 -19.123 161.230 1.00 77.94 299 VAL A C 1
ATOM 2266 O O . VAL A 1 299 ? -87.774 -19.030 162.369 1.00 77.94 299 VAL A O 1
ATOM 2269 N N . ALA A 1 300 ? -87.930 -19.838 160.282 1.00 72.25 300 ALA A N 1
ATOM 2270 C CA . ALA A 1 300 ? -89.157 -20.592 160.528 1.00 72.25 300 ALA A CA 1
ATOM 2271 C C . ALA A 1 300 ? -88.934 -21.775 161.488 1.00 72.25 300 ALA A C 1
ATOM 2273 O O . ALA A 1 300 ? -89.775 -22.026 162.349 1.00 72.25 300 ALA A O 1
ATOM 2274 N N . GLU A 1 301 ? -87.798 -22.468 161.378 1.00 76.94 301 GLU A N 1
ATOM 2275 C CA . GLU A 1 301 ? -87.394 -23.540 162.295 1.00 76.94 301 GLU A CA 1
ATOM 2276 C C . GLU A 1 301 ? -87.166 -23.007 163.716 1.00 76.94 301 GLU A C 1
ATOM 2278 O O . GLU A 1 301 ? -87.716 -23.563 164.665 1.00 76.94 301 GLU A O 1
ATOM 2283 N N . ALA A 1 302 ? -86.466 -21.878 163.867 1.00 72.50 302 ALA A N 1
ATOM 2284 C CA . ALA A 1 302 ? -86.278 -21.233 165.169 1.00 72.50 302 ALA A CA 1
ATOM 2285 C C . ALA A 1 302 ? -87.611 -20.792 165.809 1.00 72.50 302 ALA A C 1
ATOM 2287 O O . ALA A 1 302 ? -87.826 -20.991 167.004 1.00 72.50 302 ALA A O 1
ATOM 2288 N N . ALA A 1 303 ? -88.540 -20.246 165.016 1.00 72.62 303 ALA A N 1
ATOM 2289 C CA . ALA A 1 303 ? -89.869 -19.865 165.497 1.00 72.62 303 ALA A CA 1
ATOM 2290 C C . ALA A 1 303 ? -90.716 -21.078 165.933 1.00 72.62 303 ALA A C 1
ATOM 2292 O O . ALA A 1 303 ? -91.507 -20.975 166.873 1.00 72.62 303 ALA A O 1
ATOM 2293 N N . LEU A 1 304 ? -90.552 -22.228 165.269 1.00 73.38 304 LEU A N 1
ATOM 2294 C CA . LEU A 1 304 ? -91.203 -23.484 165.651 1.00 73.38 304 LEU A CA 1
ATOM 2295 C C . LEU A 1 304 ? -90.628 -24.060 166.951 1.00 73.38 304 LEU A C 1
ATOM 2297 O O . LEU A 1 304 ? -91.401 -24.507 167.797 1.00 73.38 304 LEU A O 1
ATOM 2301 N N . GLU A 1 305 ? -89.307 -24.020 167.142 1.00 76.94 305 GLU A N 1
ATOM 2302 C CA . GLU A 1 305 ? -88.674 -24.436 168.403 1.00 76.94 305 GLU A CA 1
ATOM 2303 C C . GLU A 1 305 ? -89.129 -23.568 169.585 1.00 76.94 305 GLU A C 1
ATOM 2305 O O . GLU A 1 305 ? -89.418 -24.086 170.667 1.00 76.94 305 GLU A O 1
ATOM 2310 N N . GLU A 1 306 ? -89.252 -22.255 169.379 1.00 75.50 306 GLU A N 1
ATOM 2311 C CA . GLU A 1 306 ? -89.723 -21.331 170.411 1.00 75.50 306 GLU A CA 1
ATOM 2312 C C . GLU A 1 306 ? -91.203 -21.559 170.764 1.00 75.50 306 GLU A C 1
ATOM 2314 O O . GLU A 1 306 ? -91.561 -21.592 171.945 1.00 75.50 306 GLU A O 1
ATOM 2319 N N . ALA A 1 307 ? -92.052 -21.828 169.765 1.00 71.00 307 ALA A N 1
ATOM 2320 C CA . ALA A 1 307 ? -93.452 -22.189 169.983 1.00 71.00 307 ALA A CA 1
ATOM 2321 C C . ALA A 1 307 ? -93.613 -23.524 170.739 1.00 71.00 307 ALA A C 1
ATOM 2323 O O . ALA A 1 307 ? -94.476 -23.633 171.614 1.00 71.00 307 ALA A O 1
ATOM 2324 N N . ASP A 1 308 ? -92.774 -24.529 170.455 1.00 73.19 308 ASP A N 1
ATOM 2325 C CA . ASP A 1 308 ? -92.789 -25.814 171.172 1.00 73.19 308 ASP A CA 1
ATOM 2326 C C . ASP A 1 308 ? -92.327 -25.644 172.634 1.00 73.19 308 ASP A C 1
ATOM 2328 O O . ASP A 1 308 ? -92.888 -26.243 173.557 1.00 73.19 308 ASP A O 1
ATOM 2332 N N . ALA A 1 309 ? -91.354 -24.760 172.880 1.00 73.38 309 ALA A N 1
ATOM 2333 C CA . ALA A 1 309 ? -90.908 -24.403 174.226 1.00 73.38 309 ALA A CA 1
ATOM 2334 C C . ALA A 1 309 ? -91.975 -23.630 175.030 1.00 73.38 309 ALA A C 1
ATOM 2336 O O . ALA A 1 309 ? -92.110 -23.841 176.240 1.00 73.38 309 ALA A O 1
ATOM 2337 N N . ASP A 1 310 ? -92.742 -22.739 174.398 1.00 73.50 310 ASP A N 1
ATOM 2338 C CA . ASP A 1 310 ? -93.894 -22.067 175.022 1.00 73.50 310 ASP A CA 1
ATOM 2339 C C . ASP A 1 310 ? -95.032 -23.053 175.333 1.00 73.50 310 ASP A C 1
ATOM 2341 O O . ASP A 1 310 ? -95.586 -23.029 176.436 1.00 73.50 310 ASP A O 1
ATOM 2345 N N . ALA A 1 311 ? -95.331 -23.981 174.419 1.00 69.44 311 ALA A N 1
ATOM 2346 C CA . ALA A 1 311 ? -96.363 -24.998 174.620 1.00 69.44 311 ALA A CA 1
ATOM 2347 C C . ALA A 1 311 ? -96.053 -25.925 175.810 1.00 69.44 311 ALA A C 1
ATOM 2349 O O . ALA A 1 311 ? -96.944 -26.232 176.606 1.00 69.44 311 ALA A O 1
ATOM 2350 N N . ARG A 1 312 ? -94.785 -26.326 175.985 1.00 75.62 312 ARG A N 1
ATOM 2351 C CA . ARG A 1 312 ? -94.347 -27.126 177.144 1.00 75.62 312 ARG A CA 1
ATOM 2352 C C . ARG A 1 312 ? -94.494 -26.367 178.458 1.00 75.62 312 ARG A C 1
ATOM 2354 O O . ARG A 1 312 ? -95.031 -26.922 179.413 1.00 75.62 312 ARG A O 1
ATOM 2361 N N . ARG A 1 313 ? -94.104 -25.088 178.488 1.00 74.44 313 ARG A N 1
ATOM 2362 C CA . ARG A 1 313 ? -94.276 -24.224 179.669 1.00 74.44 313 ARG A CA 1
ATOM 2363 C C . ARG A 1 313 ? -95.747 -24.076 180.060 1.00 74.44 313 ARG A C 1
ATOM 2365 O O . ARG A 1 313 ? -96.079 -24.197 181.235 1.00 74.44 313 ARG A O 1
ATOM 2372 N N . HIS A 1 314 ? -96.638 -23.893 179.086 1.00 70.12 314 HIS A N 1
ATOM 2373 C CA . HIS A 1 314 ? -98.083 -23.846 179.337 1.00 70.12 314 HIS A CA 1
ATOM 2374 C C . HIS A 1 314 ? -98.652 -25.183 179.834 1.00 70.12 314 HIS A C 1
ATOM 2376 O O . HIS A 1 314 ? -99.511 -25.197 180.717 1.00 70.12 314 HIS A O 1
ATOM 2382 N N . ALA A 1 315 ? -98.172 -26.314 179.312 1.00 70.62 315 ALA A N 1
ATOM 2383 C CA . ALA A 1 315 ? -98.585 -27.635 179.781 1.00 70.62 315 ALA A CA 1
ATOM 2384 C C . ALA A 1 315 ? -98.142 -27.897 181.234 1.00 70.62 315 ALA A C 1
ATOM 2386 O O . ALA A 1 315 ? -98.926 -28.407 182.040 1.00 70.62 315 ALA A O 1
ATOM 2387 N N . GLU A 1 316 ? -96.920 -27.503 181.598 1.00 74.31 316 GLU A N 1
ATOM 2388 C CA . GLU A 1 316 ? -96.407 -27.585 182.972 1.00 74.31 316 GLU A CA 1
ATOM 2389 C C . GLU A 1 316 ? -97.203 -26.683 183.929 1.00 74.31 316 GLU A C 1
ATOM 2391 O O . GLU A 1 316 ? -97.598 -27.125 185.011 1.00 74.31 316 GLU A O 1
ATOM 2396 N N . GLU A 1 317 ? -97.532 -25.457 183.510 1.00 73.19 317 GLU A N 1
ATOM 2397 C CA . GLU A 1 317 ? -98.345 -24.516 184.291 1.00 73.19 317 GLU A CA 1
ATOM 2398 C C . GLU A 1 317 ? -99.765 -25.052 184.555 1.00 73.19 317 GLU A C 1
ATOM 2400 O O . GLU A 1 317 ? -100.266 -24.993 185.683 1.00 73.19 317 GLU A O 1
ATOM 2405 N N . LEU A 1 318 ? -100.412 -25.633 183.538 1.00 71.88 318 LEU A N 1
ATOM 2406 C CA . LEU A 1 318 ? -101.741 -26.240 183.672 1.00 71.88 318 LEU A CA 1
ATOM 2407 C C . LEU A 1 318 ? -101.722 -27.479 184.579 1.00 71.88 318 LEU A C 1
ATOM 2409 O O . LEU A 1 318 ? -102.644 -27.673 185.374 1.00 71.88 318 LEU A O 1
ATOM 2413 N N . THR A 1 319 ? -100.654 -28.276 184.521 1.00 74.12 319 THR A N 1
ATOM 2414 C CA . THR A 1 319 ? -100.471 -29.448 185.393 1.00 74.12 319 THR A CA 1
ATOM 2415 C C . THR A 1 319 ? -100.260 -29.028 186.853 1.00 74.12 319 THR A C 1
ATOM 2417 O O . THR A 1 319 ? -100.829 -29.633 187.769 1.00 74.12 319 THR A O 1
ATOM 2420 N N . GLY A 1 320 ? -99.520 -27.937 187.082 1.00 68.81 320 GLY A N 1
ATOM 2421 C CA . GLY A 1 320 ? -99.367 -27.314 188.400 1.00 68.81 320 GLY A CA 1
ATOM 2422 C C . GLY A 1 320 ? -100.684 -26.766 188.963 1.00 68.81 320 GLY A C 1
ATOM 2423 O O . GLY A 1 320 ? -100.975 -26.922 190.149 1.00 68.81 320 GLY A O 1
ATOM 2424 N N . ARG A 1 321 ? -101.535 -26.179 188.112 1.00 73.25 321 ARG A N 1
ATOM 2425 C CA . ARG A 1 321 ? -102.870 -25.702 188.513 1.00 73.25 321 ARG A CA 1
ATOM 2426 C C . ARG A 1 321 ? -103.835 -26.840 188.852 1.00 73.25 321 ARG A C 1
ATOM 2428 O O . ARG A 1 321 ? -104.587 -26.716 189.817 1.00 73.25 321 ARG A O 1
ATOM 2435 N N . ALA A 1 322 ? -103.800 -27.944 188.106 1.00 69.38 322 ALA A N 1
ATOM 2436 C CA . ALA A 1 322 ? -104.643 -29.111 188.366 1.00 69.38 322 ALA A CA 1
ATOM 2437 C C . ALA A 1 322 ? -104.295 -29.791 189.703 1.00 69.38 322 ALA A C 1
ATOM 2439 O O . ALA A 1 322 ? -105.181 -30.053 190.514 1.00 69.38 322 ALA A O 1
ATOM 2440 N N . THR A 1 323 ? -103.002 -29.978 189.982 1.00 71.38 323 THR A N 1
ATOM 2441 C CA . THR A 1 323 ? -102.525 -30.564 191.249 1.00 71.38 323 THR A CA 1
ATOM 2442 C C . THR A 1 323 ? -102.819 -29.675 192.464 1.00 71.38 323 THR A C 1
ATOM 2444 O O . THR A 1 323 ? -103.195 -30.179 193.523 1.00 71.38 323 THR A O 1
ATOM 2447 N N . ALA A 1 324 ? -102.729 -28.347 192.323 1.00 66.25 324 ALA A N 1
ATOM 2448 C CA . ALA A 1 324 ? -103.115 -27.409 193.381 1.00 66.25 324 ALA A CA 1
ATOM 2449 C C . ALA A 1 324 ? -104.630 -27.425 193.674 1.00 66.25 324 ALA A C 1
ATOM 2451 O O . ALA A 1 324 ? -105.039 -27.329 194.835 1.00 66.25 324 ALA A O 1
ATOM 2452 N N . ALA A 1 325 ? -105.462 -27.580 192.640 1.00 66.19 325 ALA A N 1
ATOM 2453 C CA . ALA A 1 325 ? -106.914 -27.669 192.780 1.00 66.19 325 ALA A CA 1
ATOM 2454 C C . ALA A 1 325 ? -107.360 -28.988 193.441 1.00 66.19 325 ALA A C 1
ATOM 2456 O O . ALA A 1 325 ? -108.268 -28.983 194.274 1.00 66.19 325 ALA A O 1
ATOM 2457 N N . GLU A 1 326 ? -106.697 -30.107 193.133 1.00 67.94 326 GLU A N 1
ATOM 2458 C CA . GLU A 1 326 ? -106.941 -31.396 193.795 1.00 67.94 326 GLU A CA 1
ATOM 2459 C C . GLU A 1 326 ? -106.568 -31.349 195.284 1.00 67.94 326 GLU A C 1
ATOM 2461 O O . GLU A 1 326 ? -107.364 -31.754 196.132 1.00 67.94 326 GLU A O 1
ATOM 2466 N N . ALA A 1 327 ? -105.428 -30.737 195.626 1.00 67.38 327 ALA A N 1
ATOM 2467 C CA . ALA A 1 327 ? -105.016 -30.553 197.018 1.00 67.38 327 ALA A CA 1
ATOM 2468 C C . ALA A 1 327 ? -105.995 -29.677 197.826 1.00 67.38 327 ALA A C 1
ATOM 2470 O O . ALA A 1 327 ? -106.248 -29.952 199.002 1.00 67.38 327 ALA A O 1
ATOM 2471 N N . GLN A 1 328 ? -106.580 -28.643 197.207 1.00 65.56 328 GLN A N 1
ATOM 2472 C CA . GLN A 1 328 ? -107.635 -27.835 197.832 1.00 65.56 328 GLN A CA 1
ATOM 2473 C C . GLN A 1 328 ? -108.920 -28.635 198.055 1.00 65.56 328 GLN A C 1
ATOM 2475 O O . GLN A 1 328 ? -109.549 -28.496 199.106 1.00 65.56 328 GLN A O 1
ATOM 2480 N N . ARG A 1 329 ? -109.303 -29.493 197.104 1.00 68.50 329 ARG A N 1
ATOM 2481 C CA . ARG A 1 329 ? -110.497 -30.335 197.236 1.00 68.50 329 ARG A CA 1
ATOM 2482 C C . ARG A 1 329 ? -110.362 -31.315 198.405 1.00 68.50 329 ARG A C 1
ATOM 2484 O O . ARG A 1 329 ? -111.277 -31.419 199.220 1.00 68.50 329 ARG A O 1
ATOM 2491 N N . ASP A 1 330 ? -109.199 -31.945 198.540 1.00 71.25 330 ASP A N 1
ATOM 2492 C CA . ASP A 1 330 ? -108.909 -32.904 199.613 1.00 71.25 330 ASP A CA 1
ATOM 2493 C C . ASP A 1 330 ? -108.788 -32.248 201.004 1.00 71.25 330 ASP A C 1
ATOM 2495 O O . ASP A 1 330 ? -109.020 -32.891 202.034 1.00 71.25 330 ASP A O 1
ATOM 2499 N N . ASP A 1 331 ? -108.424 -30.962 201.080 1.00 65.12 331 ASP A N 1
ATOM 2500 C CA . ASP A 1 331 ? -108.453 -30.194 202.335 1.00 65.12 331 ASP A CA 1
ATOM 2501 C C . ASP A 1 331 ? -109.889 -29.847 202.763 1.00 65.12 331 ASP A C 1
ATOM 2503 O O . ASP A 1 331 ? -110.262 -30.027 203.927 1.00 65.12 331 ASP A O 1
ATOM 2507 N N . VAL A 1 332 ? -110.728 -29.420 201.814 1.00 68.75 332 VAL A N 1
ATOM 2508 C CA . VAL A 1 332 ? -112.144 -29.102 202.066 1.00 68.75 332 VAL A CA 1
ATOM 2509 C C . VAL A 1 332 ? -112.919 -30.350 202.490 1.00 68.75 332 VAL A C 1
ATOM 2511 O O . VAL A 1 332 ? -113.711 -30.295 203.433 1.00 68.75 332 VAL A O 1
ATOM 2514 N N . GLU A 1 333 ? -112.650 -31.492 201.861 1.00 67.31 333 GLU A N 1
ATOM 2515 C CA . GLU A 1 333 ? -113.310 -32.759 202.176 1.00 67.31 333 GLU A CA 1
ATOM 2516 C C . GLU A 1 333 ? -112.937 -33.276 203.576 1.00 67.31 333 GLU A C 1
ATOM 2518 O O . GLU A 1 333 ? -113.808 -33.706 204.338 1.00 67.31 333 GLU A O 1
ATOM 2523 N N . ARG A 1 334 ? -111.672 -33.115 203.991 1.00 63.78 334 ARG A N 1
ATOM 2524 C CA . ARG A 1 334 ? -111.243 -33.404 205.371 1.00 63.78 334 ARG A CA 1
ATOM 2525 C C . ARG A 1 334 ? -111.914 -32.496 206.398 1.00 63.78 334 ARG A C 1
ATOM 2527 O O . ARG A 1 334 ? -112.347 -32.979 207.445 1.00 63.78 334 ARG A O 1
ATOM 2534 N N . ARG A 1 335 ? -112.043 -31.196 206.110 1.00 61.31 335 ARG A N 1
ATOM 2535 C CA . ARG A 1 335 ? -112.737 -30.244 206.997 1.00 61.31 335 ARG A CA 1
ATOM 2536 C C . ARG A 1 335 ? -114.226 -30.556 207.117 1.00 61.31 335 ARG A C 1
ATOM 2538 O O . ARG A 1 335 ? -114.769 -30.469 208.216 1.00 61.31 335 ARG A O 1
ATOM 2545 N N . TYR A 1 336 ? -114.866 -30.971 206.025 1.00 61.88 336 TYR A N 1
ATOM 2546 C CA . TYR A 1 336 ? -116.274 -31.364 206.022 1.00 61.88 336 TYR A CA 1
ATOM 2547 C C . TYR A 1 336 ? -116.516 -32.625 206.863 1.00 61.88 336 TYR A C 1
ATOM 2549 O O . TYR A 1 336 ? -117.417 -32.643 207.701 1.00 61.88 336 TYR A O 1
ATOM 2557 N N . GLN A 1 337 ? -115.669 -33.651 206.730 1.00 63.72 337 GLN A N 1
ATOM 2558 C CA . GLN A 1 337 ? -115.788 -34.871 207.538 1.00 63.72 337 GLN A CA 1
ATOM 2559 C C . GLN A 1 337 ? -115.518 -34.628 209.032 1.00 63.72 337 GLN A C 1
ATOM 2561 O O . GLN A 1 337 ? -116.217 -35.190 209.878 1.00 63.72 337 GLN A O 1
ATOM 2566 N N . ALA A 1 338 ? -114.573 -33.744 209.370 1.00 57.41 338 ALA A N 1
ATOM 2567 C CA . ALA A 1 338 ? -114.332 -33.334 210.755 1.00 57.41 338 ALA A CA 1
ATOM 2568 C C . ALA A 1 338 ? -115.544 -32.600 211.367 1.00 57.41 338 ALA A C 1
ATOM 2570 O O . ALA A 1 338 ? -115.884 -32.819 212.530 1.00 57.41 338 ALA A O 1
ATOM 2571 N N . LEU A 1 339 ? -116.239 -31.783 210.569 1.00 56.69 339 LEU A N 1
ATOM 2572 C CA . LEU A 1 339 ? -117.462 -31.084 210.972 1.00 56.69 339 LEU A CA 1
ATOM 2573 C C . LEU A 1 339 ? -118.641 -32.043 211.194 1.00 56.69 339 LEU A C 1
ATOM 2575 O O . LEU A 1 339 ? -119.355 -31.916 212.187 1.00 56.69 339 LEU A O 1
ATOM 2579 N N . VAL A 1 340 ? -118.817 -33.039 210.321 1.00 60.00 340 VAL A N 1
ATOM 2580 C CA . VAL A 1 340 ? -119.903 -34.030 210.435 1.00 60.00 340 VAL A CA 1
ATOM 2581 C C . VAL A 1 340 ? -119.730 -34.931 211.666 1.00 60.00 340 VAL A C 1
ATOM 2583 O O . VAL A 1 340 ? -120.718 -35.261 212.321 1.00 60.00 340 VAL A O 1
ATOM 2586 N N . ALA A 1 341 ? -118.494 -35.271 212.046 1.00 56.66 341 ALA A N 1
ATOM 2587 C CA . ALA A 1 341 ? -118.227 -36.057 213.254 1.00 56.66 341 ALA A CA 1
ATOM 2588 C C . ALA A 1 341 ? -118.491 -35.276 214.558 1.00 56.66 341 ALA A C 1
ATOM 2590 O O . ALA A 1 341 ? -118.940 -35.858 215.546 1.00 56.66 341 ALA A O 1
ATOM 2591 N N . ALA A 1 342 ? -118.258 -33.962 214.573 1.00 50.75 342 ALA A N 1
ATOM 2592 C CA . ALA A 1 342 ? -118.463 -33.136 215.764 1.00 50.75 342 ALA A CA 1
ATOM 2593 C C . ALA A 1 342 ? -119.950 -32.816 216.038 1.00 50.75 342 ALA A C 1
ATOM 2595 O O . ALA A 1 342 ? -120.351 -32.650 217.189 1.00 50.75 342 ALA A O 1
ATOM 2596 N N . LEU A 1 343 ? -120.797 -32.788 215.003 1.00 46.66 343 LEU A N 1
ATOM 2597 C CA . LEU A 1 343 ? -122.211 -32.394 215.103 1.00 46.66 343 LEU A CA 1
ATOM 2598 C C . LEU A 1 343 ? -123.165 -33.479 215.654 1.00 46.66 343 LEU A C 1
ATOM 2600 O O . LEU A 1 343 ? -124.327 -33.176 215.920 1.00 46.66 343 LEU A O 1
ATOM 2604 N N . ALA A 1 344 ? -122.697 -34.706 215.918 1.00 50.44 344 ALA A N 1
ATOM 2605 C CA . ALA A 1 344 ? -123.513 -35.785 216.497 1.00 50.44 344 ALA A CA 1
ATOM 2606 C C . ALA A 1 344 ? -123.560 -35.829 218.048 1.00 50.44 344 ALA A C 1
ATOM 2608 O O . ALA A 1 344 ? -124.287 -36.656 218.594 1.00 50.44 344 ALA A O 1
ATOM 2609 N N . ALA A 1 345 ? -122.844 -34.956 218.778 1.00 39.03 345 ALA A N 1
ATOM 2610 C CA . ALA A 1 345 ? -122.808 -34.974 220.257 1.00 39.03 345 ALA A CA 1
ATOM 2611 C C . ALA A 1 345 ? -123.069 -33.622 220.960 1.00 39.03 345 ALA A C 1
ATOM 2613 O O . ALA A 1 345 ? -122.894 -33.506 222.171 1.00 39.03 345 ALA A O 1
ATOM 2614 N N . GLY A 1 346 ? -123.604 -32.637 220.236 1.00 30.33 346 GLY A N 1
ATOM 2615 C CA . GLY A 1 346 ? -124.275 -31.478 220.824 1.00 30.33 346 GLY A CA 1
ATOM 2616 C C . GLY A 1 346 ? -123.491 -30.165 220.819 1.00 30.33 346 GLY A C 1
ATOM 2617 O O . GLY A 1 346 ? -122.286 -30.122 221.036 1.00 30.33 346 GLY A O 1
ATOM 2618 N N . GLY A 1 347 ? -124.261 -29.085 220.655 1.00 33.53 347 GLY A N 1
ATOM 2619 C CA . GLY A 1 347 ? -123.946 -27.767 221.199 1.00 33.53 347 GLY A CA 1
ATOM 2620 C C . GLY A 1 347 ? -123.380 -26.719 220.236 1.00 33.53 347 GLY A C 1
ATOM 2621 O O . GLY A 1 347 ? -122.175 -26.624 220.070 1.00 33.53 347 GLY A O 1
ATOM 2622 N N . PHE A 1 348 ? -124.273 -25.805 219.834 1.00 28.84 348 PHE A N 1
ATOM 2623 C CA . PHE A 1 348 ? -124.068 -24.344 219.893 1.00 28.84 348 PHE A CA 1
ATOM 2624 C C . PHE A 1 348 ? -123.529 -23.583 218.648 1.00 28.84 348 PHE A C 1
ATOM 2626 O O . PHE A 1 348 ? -122.354 -23.612 218.313 1.00 28.84 348 PHE A O 1
ATOM 2633 N N . THR A 1 349 ? -124.479 -22.879 218.006 1.00 36.19 349 THR A N 1
ATOM 2634 C CA . THR A 1 349 ? -124.527 -21.480 217.485 1.00 36.19 349 THR A CA 1
ATOM 2635 C C . THR A 1 349 ? -123.306 -20.545 217.651 1.00 36.19 349 THR A C 1
ATOM 2637 O O . THR A 1 349 ? -122.577 -20.715 218.623 1.00 36.19 349 THR A O 1
ATOM 2640 N N . PRO A 1 350 ? -123.278 -19.344 217.015 1.00 51.53 350 PRO A N 1
ATOM 2641 C CA . PRO A 1 350 ? -123.655 -18.872 215.661 1.00 51.53 350 PRO A CA 1
ATOM 2642 C C . PRO A 1 350 ? -122.569 -17.878 215.104 1.00 51.53 350 PRO A C 1
ATOM 2644 O O . PRO A 1 350 ? -121.441 -17.902 215.578 1.00 51.53 350 PRO A O 1
ATOM 2647 N N . GLN A 1 351 ? -122.943 -16.931 214.213 1.00 30.89 351 GLN A N 1
ATOM 2648 C CA . GLN A 1 351 ? -122.333 -15.576 214.035 1.00 30.89 351 GLN A CA 1
ATOM 2649 C C . GLN A 1 351 ? -121.245 -15.428 212.930 1.00 30.89 351 GLN A C 1
ATOM 2651 O O . GLN A 1 351 ? -120.152 -15.955 213.058 1.00 30.89 351 GLN A O 1
ATOM 2656 N N . THR A 1 352 ? -121.588 -14.963 211.713 1.00 36.22 352 THR A N 1
ATOM 2657 C CA . THR A 1 352 ? -121.564 -13.576 211.144 1.00 36.22 352 THR A CA 1
ATOM 2658 C C . THR A 1 352 ? -120.191 -12.919 210.940 1.00 36.22 352 THR A C 1
ATOM 2660 O O . THR A 1 352 ? -119.326 -13.045 211.796 1.00 36.22 352 THR A O 1
ATOM 2663 N N . ALA A 1 353 ? -120.143 -12.053 209.910 1.00 33.31 353 ALA A N 1
ATOM 2664 C CA . ALA A 1 353 ? -119.101 -11.073 209.543 1.00 33.31 353 ALA A CA 1
ATOM 2665 C C . ALA A 1 353 ? -117.905 -11.683 208.798 1.00 33.31 353 ALA A C 1
ATOM 2667 O O . ALA A 1 353 ? -117.555 -12.831 209.029 1.00 33.31 353 ALA A O 1
ATOM 2668 N N . GLY A 1 354 ? -117.251 -11.026 207.851 1.00 34.94 354 GLY A N 1
ATOM 2669 C CA . GLY A 1 354 ? -117.227 -9.651 207.347 1.00 34.94 354 GLY A CA 1
ATOM 2670 C C . GLY A 1 354 ? -116.222 -9.679 206.177 1.00 34.94 354 GLY A C 1
ATOM 2671 O O . GLY A 1 354 ? -115.447 -10.624 206.066 1.00 34.94 354 GLY A O 1
ATOM 2672 N N . GLU A 1 355 ? -116.394 -8.826 205.176 1.00 37.59 355 GLU A N 1
ATOM 2673 C CA . GLU A 1 355 ? -115.526 -7.654 204.955 1.00 37.59 355 GLU A CA 1
ATOM 2674 C C . GLU A 1 355 ? -114.296 -7.921 204.065 1.00 37.59 355 GLU A C 1
ATOM 2676 O O . GLU A 1 355 ? -113.561 -8.889 204.231 1.00 37.59 355 GLU A O 1
ATOM 2681 N N . ASP A 1 356 ? -114.138 -6.967 203.145 1.00 39.16 356 ASP A N 1
ATOM 2682 C CA . ASP A 1 356 ? -112.914 -6.440 202.537 1.00 39.16 356 ASP A CA 1
ATOM 2683 C C . ASP A 1 356 ? -112.230 -7.122 201.328 1.00 39.16 356 ASP A C 1
ATOM 2685 O O . ASP A 1 356 ? -111.632 -8.193 201.394 1.00 39.16 356 ASP A O 1
ATOM 2689 N N . ASP A 1 357 ? -112.337 -6.384 200.206 1.00 51.53 357 ASP A N 1
ATOM 2690 C CA . ASP A 1 357 ? -111.320 -5.973 199.205 1.00 51.53 357 ASP A CA 1
ATOM 2691 C C . ASP A 1 357 ? -109.841 -6.334 199.511 1.00 51.53 357 ASP A C 1
ATOM 2693 O O . ASP A 1 357 ? -109.473 -6.370 200.687 1.00 51.53 357 ASP A O 1
ATOM 2697 N N . PRO A 1 358 ? -108.921 -6.469 198.511 1.00 48.69 358 PRO A N 1
ATOM 2698 C CA . PRO A 1 358 ? -108.687 -5.455 197.460 1.00 48.69 358 PRO A CA 1
ATOM 2699 C C . PRO A 1 358 ? -108.155 -5.939 196.072 1.00 48.69 358 PRO A C 1
ATOM 2701 O O . PRO A 1 358 ? -107.805 -7.096 195.853 1.00 48.69 358 PRO A O 1
ATOM 2704 N N . GLN A 1 359 ? -108.041 -4.973 195.142 1.00 54.25 359 GLN A N 1
ATOM 2705 C CA . GLN A 1 359 ? -107.167 -4.894 193.936 1.00 54.25 359 GLN A CA 1
ATOM 2706 C C . GLN A 1 359 ? -105.716 -5.425 194.139 1.00 54.25 359 GLN A C 1
ATOM 2708 O O . GLN A 1 359 ? -105.292 -5.416 195.296 1.00 54.25 359 GLN A O 1
ATOM 2713 N N . PRO A 1 360 ? -104.883 -5.781 193.103 1.00 49.06 360 PRO A N 1
ATOM 2714 C CA . PRO A 1 360 ? -104.552 -4.955 191.904 1.00 49.06 360 PRO A CA 1
ATOM 2715 C C . PRO A 1 360 ? -104.052 -5.672 190.600 1.00 49.06 360 PRO A C 1
ATOM 2717 O O . PRO A 1 360 ? -103.947 -6.887 190.577 1.00 49.06 360 PRO A O 1
ATOM 2720 N N . SER A 1 361 ? -103.765 -4.857 189.550 1.00 43.47 361 SER A N 1
ATOM 2721 C CA . SER A 1 361 ? -102.691 -4.893 188.491 1.00 43.47 361 SER A CA 1
ATOM 2722 C C . SER A 1 361 ? -102.313 -6.227 187.774 1.00 43.47 361 SER A C 1
ATOM 2724 O O . SER A 1 361 ? -102.601 -7.299 188.266 1.00 43.47 361 SER A O 1
ATOM 2726 N N . THR A 1 362 ? -101.714 -6.352 186.577 1.00 41.41 362 THR A N 1
ATOM 2727 C CA . THR A 1 362 ? -100.789 -5.604 185.688 1.00 41.41 362 THR A CA 1
ATOM 2728 C C . THR A 1 362 ? -100.820 -6.253 184.273 1.00 41.41 362 THR A C 1
ATOM 2730 O O . THR A 1 362 ? -101.091 -7.443 184.168 1.00 41.41 362 THR A O 1
ATOM 2733 N N . GLY A 1 363 ? -100.461 -5.521 183.200 1.00 39.69 363 GLY A N 1
ATOM 2734 C CA . GLY A 1 363 ? -99.357 -5.888 182.267 1.00 39.69 363 GLY A CA 1
ATOM 2735 C C . GLY A 1 363 ? -99.782 -6.672 181.001 1.00 39.69 363 GLY A C 1
ATOM 2736 O O . GLY A 1 363 ? -100.824 -7.303 181.044 1.00 39.69 363 GLY A O 1
ATOM 2737 N N . ILE A 1 364 ? -99.108 -6.728 179.837 1.00 39.81 364 ILE A N 1
ATOM 2738 C CA . ILE A 1 364 ? -97.793 -6.311 179.291 1.00 39.81 364 ILE A CA 1
ATOM 2739 C C . ILE A 1 364 ? -97.846 -6.509 177.736 1.00 39.81 364 ILE A C 1
ATOM 2741 O O . ILE A 1 364 ? -98.591 -7.369 177.278 1.00 39.81 364 ILE A O 1
ATOM 2745 N N . ASP A 1 365 ? -97.068 -5.709 176.984 1.00 45.59 365 ASP A N 1
ATOM 2746 C CA . ASP A 1 365 ? -96.439 -5.830 175.632 1.00 45.59 365 ASP A CA 1
ATOM 2747 C C . ASP A 1 365 ? -96.969 -6.738 174.489 1.00 45.59 365 ASP A C 1
ATOM 2749 O O . ASP A 1 365 ? -97.220 -7.927 174.675 1.00 45.59 365 ASP A O 1
ATOM 2753 N N . ARG A 1 366 ? -96.900 -6.221 173.241 1.00 46.91 366 ARG A N 1
ATOM 2754 C CA . ARG A 1 366 ? -95.870 -6.579 172.223 1.00 46.91 366 ARG A CA 1
ATOM 2755 C C . ARG A 1 366 ? -95.966 -5.739 170.946 1.00 46.91 366 ARG A C 1
ATOM 2757 O O . ARG A 1 366 ? -97.070 -5.668 170.363 1.00 46.91 366 ARG A O 1
#

Organism: NCBI:txid560556

pLDDT: mean 81.97, std 16.93, range [28.84, 98.25]

Sequence (366 aa):
MTVETIVTADSRRRPCAYPPCGRLLPPYAGRGRPVKFCPDDPNPRWPDGKTCQQMDAARKSAERATGLDVPLDGFRGAAGPLVEAAAALADQLIDTVTLVRAVDGGALARIADAEQAMGEALARAEAAERDRDQADRDRHQADTERARAVATAADAERRAEAARRDAERRVREATDRLADLERQHGQALAAAEAARAAQADQTRRREIADQRAATFETELAAVRAHLDATRADLDTARAQTTAEHDQRIAAEHQLERTDARNSDLTTQIAQTQAALDTATTDRDQATARARALTDQLAVAEAALEEADADARRHAEELTGRATAAEAQRDDVERRYQALVAALAAGGFTPQTAGEDDPQPSTGIDR